Protein AF-A0A962XGE5-F1 (afdb_monomer_lite)

Foldseek 3Di:
DLVQLVVCVVVPHWQAEEEEDEPVQPVLDADDDPSYDYDYDNALLVDALLVLLLCVLSFHLAYEYEDEPPHDPVSVVVRVLRLQQSLLLQVQLVQDSRNYYYHYTNDHDDDSGRRDTDPDDRQDDDPPDDSVVSSVSSSVSSQVSGPHNDPDTDGDPPPPDDDDDDDPVPDPLPCPCCVPPPVNPDDSD

pLDDT: mean 92.85, std 5.33, range [64.25, 98.62]

Sequence (189 aa):
MRTLLHTYIKEGGSDAVVLFAAENDVADLPDLPPNVLLVVVEELASTGHDLWLAALSWGAGCVVLGAGLNVPPRSREALRHQLAIGQALLRPMGWPESSLRWLDLPTSTFDFTASRQWDGKHAGFAANAPKRQFVSLALDHLWQEASARPDIIDLPAGAPYGQVTVNGERCTLCLGCTSVCPAGALNAG

Secondary structure (DSSP, 8-state):
-HHHHHHHHHTT--S-EEEEEEGGGGGGPPPPPTTEEEEEES-GGG--HHHHHHHHHTT-SEEEEEE-TTS-HHHHHHHHHHHHHHHHHHGGGT--GGGEEEEESS-S------S----SPPP---TTS-HHHHHHHHHHHHHHT-S---S-----TT-S---PPP-TTT-----HHHHT-TT------

Structure (mmCIF, N/CA/C/O backbone):
data_AF-A0A962XGE5-F1
#
_entry.id   AF-A0A962XGE5-F1
#
loop_
_atom_site.group_PDB
_atom_site.id
_atom_site.type_symbol
_atom_site.label_atom_id
_atom_site.label_alt_id
_atom_site.label_comp_id
_atom_site.label_asym_id
_atom_site.label_entity_id
_atom_site.label_seq_id
_atom_site.pdbx_PDB_ins_code
_atom_site.Cartn_x
_atom_site.Cartn_y
_atom_site.Cartn_z
_atom_site.occupancy
_atom_site.B_iso_or_equiv
_atom_site.auth_seq_id
_atom_site.auth_comp_id
_ato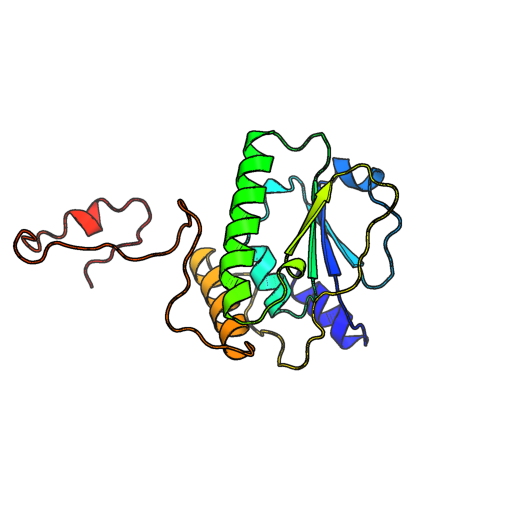m_site.auth_asym_id
_atom_site.auth_atom_id
_atom_site.pdbx_PDB_model_num
ATOM 1 N N . MET A 1 1 ? 2.263 -3.759 11.652 1.00 90.25 1 MET A N 1
ATOM 2 C CA . MET A 1 1 ? 1.132 -3.890 10.706 1.00 90.25 1 MET A CA 1
ATOM 3 C C . MET A 1 1 ? 0.453 -5.254 10.776 1.00 90.25 1 MET A C 1
ATOM 5 O O . MET A 1 1 ? -0.652 -5.307 11.284 1.00 90.25 1 MET A O 1
ATOM 9 N N . ARG A 1 2 ? 1.088 -6.360 10.354 1.00 93.25 2 ARG A N 1
ATOM 10 C CA . ARG A 1 2 ? 0.461 -7.697 10.398 1.00 93.25 2 ARG A CA 1
ATOM 11 C C . ARG A 1 2 ? -0.165 -8.039 11.752 1.00 93.25 2 ARG A C 1
ATOM 13 O O . ARG A 1 2 ? -1.340 -8.363 11.809 1.00 93.25 2 ARG A O 1
ATOM 20 N N . THR A 1 3 ? 0.610 -7.925 12.832 1.00 93.88 3 THR A N 1
ATOM 21 C CA . THR A 1 3 ? 0.117 -8.192 14.192 1.00 93.88 3 THR A CA 1
ATOM 22 C C . THR A 1 3 ? -1.066 -7.300 14.556 1.00 93.88 3 THR A C 1
ATOM 24 O O . THR A 1 3 ? -2.011 -7.782 15.155 1.00 93.88 3 THR A O 1
ATOM 27 N N . LEU A 1 4 ? -1.045 -6.025 14.154 1.00 94.75 4 LEU A N 1
ATOM 28 C CA . LEU A 1 4 ? -2.131 -5.077 14.412 1.00 94.75 4 LEU A CA 1
ATOM 29 C C . LEU A 1 4 ? -3.441 -5.543 13.755 1.00 94.75 4 LEU A C 1
ATOM 31 O O . LEU A 1 4 ? -4.447 -5.671 14.443 1.00 94.75 4 LEU A O 1
ATOM 35 N N . LEU A 1 5 ? -3.405 -5.862 12.457 1.00 95.19 5 LEU A N 1
ATOM 36 C CA . LEU A 1 5 ? -4.574 -6.345 11.713 1.00 95.19 5 LEU A CA 1
ATOM 37 C C . LEU A 1 5 ? -5.058 -7.708 12.217 1.00 95.19 5 LEU A C 1
ATOM 39 O O . LEU A 1 5 ? -6.244 -7.887 12.472 1.00 95.19 5 LEU A O 1
ATOM 43 N N . HIS A 1 6 ? -4.143 -8.661 12.417 1.00 93.31 6 HIS A N 1
ATOM 44 C CA . HIS A 1 6 ? -4.494 -9.993 12.918 1.00 93.31 6 HIS A CA 1
ATOM 45 C C . HIS A 1 6 ? -5.118 -9.929 14.313 1.00 93.31 6 HIS A C 1
ATOM 47 O O . HIS A 1 6 ? -6.097 -10.627 14.556 1.00 93.31 6 HIS A O 1
ATOM 53 N N . THR A 1 7 ? -4.598 -9.087 15.210 1.00 95.06 7 THR A N 1
ATOM 54 C CA . THR A 1 7 ? -5.202 -8.874 16.530 1.00 95.06 7 THR A CA 1
ATOM 55 C C . THR A 1 7 ? -6.572 -8.216 16.407 1.00 95.06 7 THR A C 1
ATOM 57 O O . THR A 1 7 ? -7.516 -8.728 16.990 1.00 95.06 7 THR A O 1
ATOM 60 N N . TYR A 1 8 ? -6.715 -7.149 15.613 1.00 95.50 8 TYR A N 1
ATOM 61 C CA . TYR A 1 8 ? -8.003 -6.472 15.412 1.00 95.50 8 TYR A CA 1
ATOM 62 C C . TYR A 1 8 ? -9.104 -7.442 14.957 1.00 95.50 8 TYR A C 1
ATOM 64 O O . TYR A 1 8 ? -10.176 -7.500 15.552 1.00 95.50 8 TYR A O 1
ATOM 72 N N . ILE A 1 9 ? -8.798 -8.266 13.954 1.00 92.81 9 ILE A N 1
ATOM 73 C CA . ILE A 1 9 ? -9.723 -9.268 13.413 1.00 92.81 9 ILE A CA 1
ATOM 74 C C . ILE A 1 9 ? -10.005 -10.368 14.443 1.00 92.81 9 ILE A C 1
ATOM 76 O O . ILE A 1 9 ? -11.147 -10.795 14.603 1.00 92.81 9 ILE A O 1
ATOM 80 N N . LYS A 1 10 ? -8.981 -10.835 15.170 1.00 93.25 10 LYS A N 1
ATOM 81 C CA . LYS A 1 10 ? -9.133 -11.869 16.206 1.00 93.25 10 LYS A CA 1
ATOM 82 C C . LYS A 1 10 ? -10.051 -11.417 17.345 1.00 93.25 10 LYS A C 1
ATOM 84 O O . LYS A 1 10 ? -10.798 -12.239 17.867 1.00 93.25 10 LYS A O 1
ATOM 89 N N . GLU A 1 11 ? -1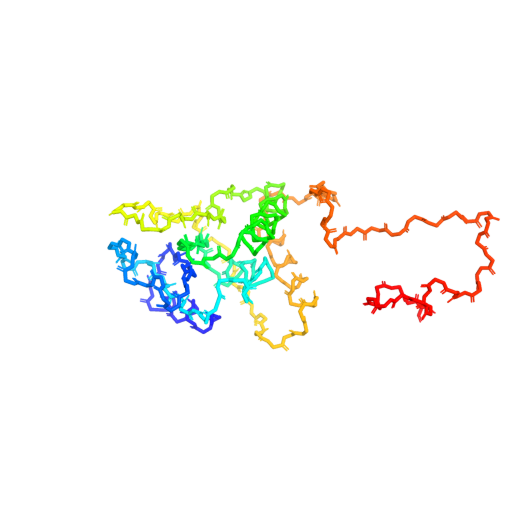0.016 -10.136 17.699 1.00 95.69 11 GLU A N 1
ATOM 90 C CA . GLU A 1 11 ? -10.901 -9.527 18.700 1.00 95.69 11 GLU A CA 1
ATOM 91 C C . GLU A 1 11 ? -12.307 -9.203 18.144 1.00 95.69 11 GLU A C 1
ATOM 93 O O . GLU A 1 11 ? -13.113 -8.567 18.818 1.00 95.69 11 GLU A O 1
ATOM 98 N N . GLY A 1 12 ? -12.631 -9.658 16.926 1.00 92.69 12 GLY A N 1
ATOM 99 C CA . GLY A 1 12 ? -13.955 -9.523 16.310 1.00 92.69 12 GLY A CA 1
ATOM 100 C C . GLY A 1 12 ? -14.151 -8.258 15.475 1.00 92.69 12 GLY A C 1
ATOM 101 O O . GLY A 1 12 ? -15.272 -7.988 15.047 1.00 92.69 12 GLY A O 1
ATOM 102 N N . GLY A 1 13 ? -13.092 -7.485 15.232 1.00 92.62 13 GLY A N 1
ATOM 103 C CA . GLY A 1 13 ? -13.138 -6.333 14.340 1.00 92.62 13 GLY A CA 1
ATOM 104 C C . GLY A 1 13 ? -13.401 -6.735 12.885 1.00 92.62 13 GLY A C 1
ATOM 105 O O . GLY A 1 13 ? -12.839 -7.710 12.382 1.00 92.62 13 GLY A O 1
ATOM 106 N N . SER A 1 14 ? -14.227 -5.953 12.194 1.00 90.88 14 SER A N 1
ATOM 107 C CA . SER A 1 14 ? -14.495 -6.060 10.755 1.00 90.88 14 SER A CA 1
ATOM 108 C C . SER A 1 14 ? -14.191 -4.733 10.063 1.00 90.88 14 SER A C 1
ATOM 110 O O . SER A 1 14 ? -14.022 -3.709 10.719 1.00 90.88 14 SER A O 1
ATOM 112 N N . ASP A 1 15 ? -14.105 -4.740 8.730 1.00 92.75 15 ASP A N 1
ATOM 113 C CA . ASP A 1 15 ? -14.036 -3.503 7.934 1.00 92.75 15 ASP A CA 1
ATOM 114 C C . ASP A 1 15 ? -12.849 -2.592 8.306 1.00 92.75 15 ASP A C 1
ATOM 116 O O . ASP A 1 15 ? -12.951 -1.362 8.312 1.00 92.75 15 ASP A O 1
ATOM 120 N N . ALA A 1 16 ? -11.705 -3.209 8.624 1.00 96.62 16 ALA A N 1
ATOM 121 C CA . ALA A 1 16 ? -10.504 -2.503 9.053 1.00 96.62 16 ALA A CA 1
ATOM 122 C C . ALA A 1 16 ? -10.009 -1.535 7.969 1.00 96.62 16 ALA A C 1
ATOM 124 O O . ALA A 1 16 ? -9.748 -1.938 6.830 1.00 96.62 16 ALA A O 1
ATOM 125 N N . VAL A 1 17 ? -9.804 -0.274 8.341 1.00 98.06 17 VAL A N 1
ATOM 126 C CA . VAL A 1 17 ? -9.169 0.736 7.492 1.00 98.06 17 VAL A CA 1
ATOM 127 C C . VAL A 1 17 ? -7.818 1.102 8.076 1.00 98.06 17 VAL A C 1
ATOM 129 O O . VAL A 1 17 ? -7.728 1.604 9.189 1.00 98.06 17 VAL A O 1
ATOM 132 N N . VAL A 1 18 ? -6.747 0.865 7.326 1.00 98.44 18 VAL A N 1
ATOM 133 C CA . VAL A 1 18 ? -5.398 1.263 7.745 1.00 98.44 18 VAL A CA 1
ATOM 134 C C . VAL A 1 18 ? -5.134 2.676 7.250 1.00 98.44 18 VAL A C 1
ATOM 136 O O . VAL A 1 18 ? -5.106 2.909 6.044 1.00 98.44 18 VAL A O 1
ATOM 139 N N . LEU A 1 19 ? -4.919 3.611 8.170 1.00 98.56 19 LEU A N 1
ATOM 140 C CA . LEU A 1 19 ? -4.578 4.995 7.854 1.00 98.56 19 LEU A CA 1
ATOM 141 C C . LEU A 1 19 ? -3.098 5.230 8.148 1.00 98.56 19 LEU A C 1
ATOM 143 O O . LEU A 1 19 ? -2.674 5.086 9.289 1.00 98.56 19 LEU A O 1
ATOM 147 N N . PHE A 1 20 ? -2.324 5.616 7.139 1.00 98.44 20 PHE A N 1
ATOM 148 C CA . PHE A 1 20 ? -0.960 6.105 7.328 1.00 98.44 20 PHE A CA 1
ATOM 149 C C . PHE A 1 20 ? -0.961 7.628 7.410 1.00 98.44 20 PHE A C 1
ATOM 151 O O . PHE A 1 20 ? -1.529 8.277 6.534 1.00 98.44 20 PHE A O 1
ATOM 158 N N . ALA A 1 21 ? -0.296 8.188 8.418 1.00 97.88 21 ALA A N 1
ATOM 159 C CA . ALA A 1 21 ? -0.071 9.627 8.549 1.00 97.88 21 ALA A CA 1
ATOM 160 C C . ALA A 1 21 ? 1.326 9.890 9.126 1.00 97.88 21 ALA A C 1
ATOM 162 O O . ALA A 1 21 ? 1.832 9.083 9.912 1.00 97.88 21 ALA A O 1
ATOM 163 N N . ALA A 1 22 ? 1.950 11.001 8.733 1.00 97.19 22 ALA A N 1
ATOM 164 C CA . ALA A 1 22 ? 3.206 11.424 9.343 1.00 97.19 22 ALA A CA 1
ATOM 165 C C . ALA A 1 22 ? 2.960 11.962 10.763 1.00 97.19 22 ALA A C 1
ATOM 167 O O . ALA A 1 22 ? 1.900 12.532 11.013 1.00 97.19 22 ALA A O 1
ATOM 168 N N . GLU A 1 23 ? 3.929 11.831 11.675 1.00 95.44 23 GLU A N 1
ATOM 169 C CA . GLU A 1 23 ? 3.825 12.326 13.065 1.00 95.44 23 GLU A CA 1
ATOM 170 C C . GLU A 1 23 ? 3.328 13.778 13.146 1.00 95.44 23 GLU A C 1
ATOM 172 O O . GLU A 1 23 ? 2.430 14.091 13.927 1.00 95.44 23 GLU A O 1
ATOM 177 N N . ASN A 1 24 ? 3.856 14.642 12.277 1.00 94.50 24 ASN A N 1
ATOM 178 C CA . ASN A 1 24 ? 3.517 16.065 12.237 1.00 94.50 24 ASN A CA 1
ATOM 179 C C . ASN A 1 24 ? 2.116 16.362 11.677 1.00 94.50 24 ASN A C 1
ATOM 181 O O . ASN A 1 24 ? 1.625 17.468 11.872 1.00 94.50 24 ASN A O 1
ATOM 185 N N . ASP A 1 25 ? 1.481 15.398 11.007 1.00 96.00 25 ASP A N 1
ATOM 186 C CA . ASP A 1 25 ? 0.168 15.559 10.373 1.00 96.00 25 ASP A CA 1
ATOM 187 C C . ASP A 1 25 ? -0.966 14.945 11.223 1.00 96.00 25 ASP A C 1
ATOM 189 O O . ASP A 1 25 ? -2.141 15.093 10.894 1.00 96.00 25 ASP A O 1
ATOM 193 N N . VAL A 1 26 ? -0.649 14.252 12.328 1.00 96.00 26 VAL A N 1
ATOM 194 C CA . VAL A 1 26 ? -1.650 13.570 13.175 1.00 96.00 26 VAL A CA 1
ATOM 195 C C . VAL A 1 26 ? -2.662 14.552 13.772 1.00 96.00 26 VAL A C 1
ATOM 197 O O . VAL A 1 26 ? -3.838 14.218 13.888 1.00 96.00 26 VAL A O 1
ATOM 200 N N . ALA A 1 27 ? -2.226 15.762 14.132 1.00 95.31 27 ALA A N 1
ATOM 201 C CA . ALA A 1 27 ? -3.099 16.793 14.698 1.00 95.31 27 ALA A CA 1
ATOM 202 C C . ALA A 1 27 ? -4.128 17.345 13.692 1.00 95.31 27 ALA A C 1
ATOM 204 O O . ALA A 1 27 ? -5.131 17.921 14.105 1.00 95.31 27 ALA A O 1
ATOM 205 N N . ASP A 1 28 ? -3.883 17.145 12.397 1.00 96.69 28 ASP A N 1
ATOM 206 C CA . ASP A 1 28 ? -4.719 17.621 11.293 1.00 96.69 28 ASP A CA 1
ATOM 207 C C . ASP A 1 28 ? -5.709 16.550 10.793 1.00 96.69 28 ASP A C 1
ATOM 209 O O . ASP A 1 28 ? -6.453 16.780 9.831 1.00 96.69 28 ASP A O 1
ATOM 213 N N . LEU A 1 29 ? -5.707 15.368 11.423 1.00 96.88 29 LEU A N 1
ATOM 214 C CA . LEU A 1 29 ? -6.620 14.274 11.112 1.00 96.88 29 LEU A CA 1
ATOM 215 C C . LEU A 1 29 ? -8.057 14.593 11.556 1.00 96.88 29 LEU A C 1
ATOM 217 O O . LEU A 1 29 ? -8.261 15.201 12.608 1.00 96.88 29 LEU A O 1
ATOM 221 N N . PRO A 1 30 ? -9.067 14.130 10.796 1.00 96.44 30 PRO A N 1
ATOM 222 C CA . PRO A 1 30 ? -10.452 14.177 11.244 1.00 96.44 30 PRO A CA 1
ATOM 223 C C . PRO A 1 30 ? -10.677 13.172 12.384 1.00 96.44 30 PRO A C 1
ATOM 225 O O . PRO A 1 30 ? -9.834 12.310 12.650 1.00 96.44 30 PRO A O 1
ATOM 228 N N . ASP A 1 31 ? -11.857 13.220 13.002 1.00 96.38 31 ASP A N 1
ATOM 229 C CA . ASP A 1 31 ? -12.266 12.200 13.968 1.00 96.38 31 ASP A CA 1
ATOM 230 C C . ASP A 1 31 ? -12.201 10.799 13.340 1.00 96.38 31 ASP A C 1
ATOM 232 O O . ASP A 1 31 ? -12.763 10.539 12.270 1.00 96.38 31 ASP A O 1
ATOM 236 N N . LEU A 1 32 ? -11.496 9.888 14.014 1.00 97.38 32 LEU A N 1
ATOM 237 C CA . LEU A 1 32 ? -11.256 8.537 13.517 1.00 97.38 32 LEU A CA 1
ATOM 238 C C . LEU A 1 32 ? -12.284 7.557 14.104 1.00 97.38 32 LEU A C 1
ATOM 240 O O . LEU A 1 32 ? -12.352 7.407 15.328 1.00 97.38 32 LEU A O 1
ATOM 244 N N . PRO A 1 33 ? -13.073 6.856 13.271 1.00 96.38 33 PRO A N 1
ATOM 245 C CA . PRO A 1 33 ? -13.986 5.833 13.759 1.00 96.38 33 PRO A CA 1
ATOM 246 C C . PRO A 1 33 ? -13.238 4.580 14.261 1.00 96.38 33 PRO A C 1
ATOM 248 O O . PRO A 1 33 ? -12.076 4.364 13.914 1.00 96.38 33 PRO A O 1
ATOM 251 N N . PRO A 1 34 ? -13.898 3.701 15.044 1.00 95.62 34 PRO A N 1
ATOM 252 C CA . PRO A 1 34 ? -13.250 2.556 15.699 1.00 95.62 34 PRO A CA 1
ATOM 253 C C . PRO A 1 34 ? -12.624 1.511 14.764 1.00 95.62 34 PRO A C 1
ATOM 255 O O . PRO A 1 34 ? -11.816 0.696 15.206 1.00 95.62 34 PRO A O 1
ATOM 258 N N . ASN A 1 35 ? -13.013 1.490 13.487 1.00 96.06 35 ASN A N 1
ATOM 259 C CA . ASN A 1 35 ? -12.447 0.595 12.478 1.00 96.06 35 ASN A CA 1
ATOM 260 C C . ASN A 1 35 ? -11.176 1.154 11.816 1.00 96.06 35 ASN A C 1
ATOM 262 O O . ASN A 1 35 ? -10.560 0.459 11.006 1.00 96.06 35 ASN A O 1
ATOM 266 N N . VAL A 1 36 ? -10.766 2.384 12.150 1.00 98.00 36 VAL A N 1
ATOM 267 C CA . VAL A 1 36 ? -9.528 2.981 11.645 1.00 98.00 36 VAL A CA 1
ATOM 268 C C . VAL A 1 36 ? -8.351 2.614 12.537 1.00 98.00 36 VAL A C 1
ATOM 270 O O . VAL A 1 36 ? -8.271 2.970 13.710 1.00 98.00 36 VAL A O 1
ATOM 273 N N . LEU A 1 37 ? -7.386 1.935 11.932 1.00 98.25 37 LEU A N 1
ATOM 274 C CA . LEU A 1 37 ? -6.113 1.570 12.522 1.00 98.25 37 LEU A CA 1
ATOM 275 C C . LEU A 1 37 ? -5.063 2.588 12.065 1.00 98.25 37 LEU A C 1
ATOM 277 O O . LEU A 1 37 ? -4.479 2.450 10.986 1.00 98.25 37 LEU A O 1
ATOM 281 N N . LEU A 1 38 ? -4.853 3.630 12.873 1.00 98.12 38 LEU A N 1
ATOM 282 C CA . LEU A 1 38 ? -3.851 4.661 12.605 1.00 98.12 38 LEU A CA 1
ATOM 283 C C . LEU A 1 38 ? -2.436 4.092 12.765 1.00 98.12 38 LEU A C 1
ATOM 285 O O . LEU A 1 38 ? -2.066 3.568 13.816 1.00 98.12 38 LEU A O 1
ATOM 289 N N . VAL A 1 39 ? -1.630 4.244 11.721 1.00 98.06 39 VAL A N 1
ATOM 290 C CA . VAL A 1 39 ? -0.207 3.929 11.709 1.00 98.06 39 VAL A CA 1
ATOM 291 C C . VAL A 1 39 ? 0.569 5.204 11.456 1.00 98.06 39 VAL A C 1
ATOM 293 O O . VAL A 1 39 ? 0.631 5.717 10.338 1.00 98.06 39 VAL A O 1
ATOM 296 N N . VAL A 1 40 ? 1.161 5.701 12.534 1.00 97.75 40 VAL A N 1
ATOM 297 C CA . VAL A 1 40 ? 2.005 6.887 12.511 1.00 97.75 40 VAL A CA 1
ATOM 298 C C . VAL A 1 40 ? 3.392 6.504 12.002 1.00 97.75 40 VAL A C 1
ATOM 300 O O . VAL A 1 40 ? 3.963 5.498 12.430 1.00 97.75 40 VAL A O 1
ATOM 303 N N . VAL A 1 41 ? 3.907 7.285 11.059 1.00 96.88 41 VAL A N 1
ATOM 304 C CA . VAL A 1 41 ? 5.240 7.122 10.472 1.00 96.88 41 VAL A CA 1
ATOM 305 C C . VAL A 1 41 ? 6.017 8.430 10.573 1.00 96.88 41 VAL A C 1
ATOM 307 O O . VAL A 1 41 ? 5.423 9.498 10.667 1.00 96.88 41 VAL A O 1
ATOM 310 N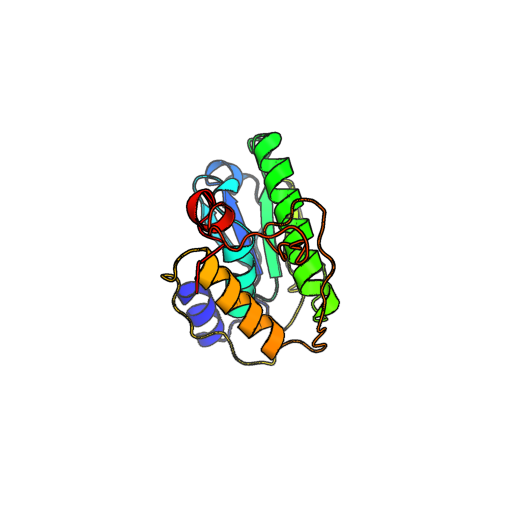 N . GLU A 1 42 ? 7.343 8.362 10.514 1.00 95.69 42 GLU A N 1
ATOM 311 C CA . GLU A 1 42 ? 8.186 9.565 10.501 1.00 95.69 42 GLU A CA 1
ATOM 312 C C . GLU A 1 42 ? 7.899 10.419 9.253 1.00 95.69 42 GLU A C 1
ATOM 314 O O . GLU A 1 42 ? 7.621 11.612 9.340 1.00 95.69 42 GLU A O 1
ATOM 319 N N . GLU A 1 43 ? 7.850 9.771 8.086 1.00 95.00 43 GLU A N 1
ATOM 320 C CA . GLU A 1 43 ? 7.482 10.396 6.818 1.00 95.00 43 GLU A CA 1
ATOM 321 C C . GLU A 1 43 ? 6.523 9.502 6.038 1.00 95.00 43 GLU A C 1
ATOM 323 O O . GLU A 1 43 ? 6.755 8.298 5.897 1.00 95.00 43 GLU A O 1
ATOM 328 N N . LEU A 1 44 ? 5.483 10.078 5.430 1.00 96.94 44 LEU A N 1
ATOM 329 C CA . LEU A 1 44 ? 4.526 9.310 4.624 1.00 96.94 44 LEU A CA 1
ATOM 330 C C . LEU A 1 44 ? 5.206 8.570 3.452 1.00 96.94 44 LEU A C 1
ATOM 332 O O . LEU A 1 44 ? 4.832 7.443 3.116 1.00 96.94 44 LEU A O 1
ATOM 336 N N . ALA A 1 45 ? 6.255 9.177 2.882 1.00 95.50 45 ALA A N 1
ATOM 337 C CA . ALA A 1 45 ? 7.068 8.633 1.791 1.00 95.50 45 ALA A CA 1
ATOM 338 C C . ALA A 1 45 ? 7.962 7.443 2.190 1.00 95.50 45 ALA A C 1
ATOM 340 O O . ALA A 1 45 ? 8.539 6.797 1.317 1.00 95.50 45 ALA A O 1
ATOM 341 N N . SER A 1 46 ? 8.054 7.120 3.485 1.00 94.50 46 SER A N 1
ATOM 342 C CA . SER A 1 46 ? 8.687 5.880 3.959 1.00 94.50 46 SER A CA 1
ATOM 343 C C . SER A 1 46 ? 7.854 4.634 3.634 1.00 94.50 46 SER A C 1
ATOM 345 O O . SER A 1 46 ? 8.367 3.513 3.635 1.00 94.50 46 SER A O 1
ATOM 347 N N . THR A 1 47 ? 6.567 4.823 3.330 1.00 94.50 47 THR A N 1
ATOM 348 C CA . THR A 1 47 ? 5.653 3.761 2.916 1.00 94.50 47 THR A CA 1
ATOM 349 C C . THR A 1 47 ? 5.558 3.690 1.395 1.00 94.50 47 THR A C 1
ATOM 351 O O . THR A 1 47 ? 5.823 4.660 0.688 1.00 94.50 47 THR A O 1
ATOM 354 N N . GLY A 1 48 ? 5.167 2.531 0.876 1.00 93.81 48 GLY A N 1
ATOM 355 C CA . GLY A 1 48 ? 4.917 2.350 -0.545 1.00 93.81 48 GLY A CA 1
ATOM 356 C C . GLY A 1 48 ? 3.884 1.266 -0.791 1.00 93.81 48 GLY A C 1
ATOM 357 O O . GLY A 1 48 ? 3.407 0.602 0.135 1.00 93.81 48 GLY A O 1
ATOM 358 N N . HIS A 1 49 ? 3.557 1.064 -2.066 1.00 94.88 49 HIS A N 1
ATOM 359 C CA . HIS A 1 49 ? 2.564 0.069 -2.473 1.00 94.88 49 HIS A CA 1
ATOM 360 C C . HIS A 1 49 ? 2.916 -1.356 -2.018 1.00 94.88 49 HIS A C 1
ATOM 362 O O . HIS A 1 49 ? 2.016 -2.164 -1.845 1.00 94.88 49 HIS A O 1
ATOM 368 N N . ASP A 1 50 ? 4.186 -1.656 -1.739 1.00 93.56 50 ASP A N 1
ATOM 369 C CA . ASP A 1 50 ? 4.602 -2.897 -1.087 1.00 93.56 50 ASP A CA 1
ATOM 370 C C . ASP A 1 50 ? 3.920 -3.105 0.267 1.00 93.56 50 ASP A C 1
ATOM 372 O O . ASP A 1 50 ? 3.324 -4.152 0.519 1.00 93.56 50 ASP A O 1
ATOM 376 N N . LEU A 1 51 ? 3.947 -2.084 1.121 1.00 95.44 51 LEU A N 1
ATOM 377 C CA . LEU A 1 51 ? 3.309 -2.135 2.428 1.00 95.44 51 LEU A CA 1
ATOM 378 C C . LEU A 1 51 ? 1.786 -2.022 2.334 1.00 95.44 51 LEU A C 1
ATOM 380 O O . LEU A 1 51 ? 1.085 -2.670 3.109 1.00 95.44 51 LEU A O 1
ATOM 384 N N . TRP A 1 52 ? 1.262 -1.230 1.397 1.00 97.31 52 TRP A N 1
ATOM 385 C CA . TRP A 1 52 ? -0.184 -1.045 1.247 1.00 97.31 52 TRP A CA 1
ATOM 386 C C . TRP A 1 52 ? -0.868 -2.319 0.735 1.00 97.31 52 TRP A C 1
ATOM 388 O O . TRP A 1 52 ? -1.870 -2.747 1.302 1.00 97.31 52 TRP A O 1
ATOM 398 N N . LEU A 1 53 ? -0.289 -2.986 -0.270 1.00 96.62 53 LEU A N 1
ATOM 399 C CA . LEU A 1 53 ? -0.769 -4.285 -0.755 1.00 96.62 53 LEU A CA 1
ATOM 400 C C . LEU A 1 53 ? -0.626 -5.368 0.325 1.00 96.62 53 LEU A C 1
ATOM 402 O O . LEU A 1 53 ? -1.507 -6.215 0.484 1.00 96.62 53 LEU A O 1
ATOM 406 N N . ALA A 1 54 ? 0.444 -5.321 1.126 1.00 96.25 54 ALA A N 1
ATOM 407 C CA . ALA A 1 54 ? 0.588 -6.220 2.266 1.00 96.25 54 ALA A CA 1
ATOM 408 C C . ALA A 1 54 ? -0.492 -5.980 3.337 1.00 96.25 54 ALA A C 1
ATOM 410 O O . ALA A 1 54 ? -1.059 -6.933 3.860 1.00 96.25 54 ALA A O 1
ATOM 411 N N . ALA A 1 55 ? -0.831 -4.723 3.635 1.00 96.75 55 ALA A N 1
ATOM 412 C CA . ALA A 1 55 ? -1.912 -4.398 4.564 1.00 96.75 55 ALA A CA 1
ATOM 413 C C . ALA A 1 55 ? -3.260 -4.945 4.074 1.00 96.75 55 ALA A C 1
ATOM 415 O O . ALA A 1 55 ? -3.967 -5.576 4.860 1.00 96.75 55 ALA A O 1
ATOM 416 N N . LEU A 1 56 ? -3.570 -4.782 2.781 1.00 96.25 56 LEU A N 1
ATOM 417 C CA . LEU A 1 56 ? -4.749 -5.403 2.172 1.00 96.25 56 LEU A CA 1
ATOM 418 C C . LEU A 1 56 ? -4.709 -6.921 2.364 1.00 96.25 56 LEU A C 1
ATOM 420 O O . LEU A 1 56 ? -5.601 -7.456 3.000 1.00 96.25 56 LEU A O 1
ATOM 424 N N . SER A 1 57 ? -3.643 -7.610 1.942 1.00 95.69 57 SER A N 1
ATOM 425 C CA . SER A 1 57 ? -3.542 -9.079 2.076 1.00 95.69 57 SER A CA 1
ATOM 426 C C . SER A 1 57 ? -3.615 -9.601 3.520 1.00 95.69 57 SER A C 1
ATOM 428 O O . SER A 1 57 ? -4.011 -10.742 3.744 1.00 95.69 57 SER A O 1
ATOM 430 N N . TRP A 1 58 ? -3.284 -8.785 4.524 1.00 95.38 58 TRP A N 1
ATOM 431 C CA . TRP A 1 58 ? -3.471 -9.126 5.939 1.00 95.38 58 TRP A CA 1
ATOM 432 C C . TRP A 1 58 ? -4.876 -8.846 6.494 1.00 95.38 58 TRP A C 1
ATOM 434 O O . TRP A 1 58 ? -5.100 -9.114 7.674 1.00 95.38 58 TRP A O 1
ATOM 444 N N . GLY A 1 59 ? -5.808 -8.364 5.672 1.00 94.31 59 GLY A N 1
ATOM 445 C CA . GLY A 1 59 ? -7.218 -8.179 6.023 1.00 94.31 59 GLY A CA 1
ATOM 446 C C . GLY A 1 59 ? -7.677 -6.728 6.152 1.00 94.31 59 GLY A C 1
ATOM 447 O O . GLY A 1 59 ? -8.772 -6.490 6.654 1.00 94.31 59 GLY A O 1
ATOM 448 N N . ALA A 1 60 ? -6.880 -5.742 5.724 1.00 96.56 60 ALA A N 1
ATOM 449 C CA . ALA A 1 60 ? -7.394 -4.380 5.601 1.00 96.56 60 ALA A CA 1
ATOM 450 C C . ALA A 1 60 ? -8.419 -4.311 4.456 1.00 96.56 60 ALA A C 1
ATOM 452 O O . ALA A 1 60 ? -8.125 -4.692 3.323 1.00 96.56 60 ALA A O 1
ATOM 453 N N . GLY A 1 61 ? -9.608 -3.778 4.731 1.00 95.19 61 GLY A N 1
ATOM 454 C CA . GLY A 1 61 ? -10.630 -3.515 3.715 1.00 95.19 61 GLY A CA 1
ATOM 455 C C . GLY A 1 61 ? -10.378 -2.227 2.9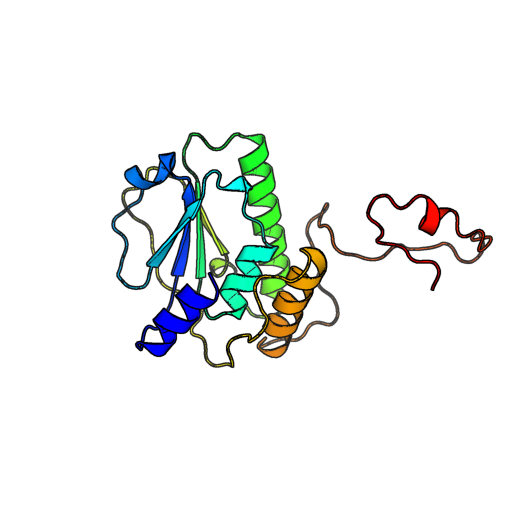23 1.00 95.19 61 GLY A C 1
ATOM 456 O O . GLY A 1 61 ? -10.945 -2.022 1.847 1.00 95.19 61 GLY A O 1
ATOM 457 N N . CYS A 1 62 ? -9.522 -1.344 3.443 1.00 96.44 62 CYS A N 1
ATOM 458 C CA . CYS A 1 62 ? -9.036 -0.144 2.769 1.00 96.44 62 CYS A CA 1
ATOM 459 C C . CYS A 1 62 ? -7.705 0.319 3.383 1.00 96.44 62 CYS A C 1
ATOM 461 O O . CYS A 1 62 ? -7.480 0.168 4.585 1.00 96.44 62 CYS A O 1
ATOM 463 N N . VAL A 1 63 ? -6.848 0.930 2.566 1.00 98.44 63 VAL A N 1
ATOM 464 C CA . VAL A 1 63 ? -5.680 1.696 3.005 1.00 98.44 63 VAL A CA 1
ATOM 465 C C . VAL A 1 63 ? -5.855 3.157 2.599 1.00 98.44 63 VAL A C 1
ATOM 467 O O . VAL A 1 63 ? -6.177 3.454 1.448 1.00 98.44 63 VAL A O 1
ATOM 470 N N . VAL A 1 64 ? -5.618 4.073 3.533 1.00 98.62 64 VAL A N 1
ATOM 471 C CA . VAL A 1 64 ? -5.712 5.522 3.336 1.00 98.62 64 VAL A CA 1
ATOM 472 C C . VAL A 1 64 ? -4.355 6.157 3.623 1.00 98.62 64 VAL A C 1
ATOM 474 O O . VAL A 1 64 ? -3.715 5.846 4.626 1.00 98.62 64 VAL A O 1
ATOM 477 N N . LEU A 1 65 ? -3.919 7.055 2.743 1.00 98.50 65 LEU A N 1
ATOM 478 C CA . LEU A 1 65 ? -2.720 7.872 2.918 1.00 98.50 65 LEU A CA 1
ATOM 479 C C . LEU A 1 65 ? -3.142 9.293 3.294 1.00 98.50 65 LEU A C 1
ATOM 481 O O . LEU A 1 65 ? -3.609 10.036 2.432 1.00 98.50 65 LEU A O 1
ATOM 485 N N . GLY A 1 66 ? -2.999 9.648 4.570 1.00 98.00 66 GLY A N 1
ATOM 486 C CA . GLY A 1 66 ? -3.198 10.999 5.087 1.00 98.00 66 GLY A CA 1
ATOM 487 C C . GLY A 1 66 ? -1.964 11.849 4.820 1.00 98.00 66 GLY A C 1
ATOM 488 O O . GLY A 1 66 ? -0.943 11.689 5.484 1.00 98.00 66 GLY A O 1
ATOM 489 N N . ALA A 1 67 ? -2.048 12.723 3.824 1.00 97.44 67 ALA A N 1
ATOM 490 C CA . ALA A 1 67 ? -0.956 13.569 3.377 1.00 97.44 67 ALA A CA 1
ATOM 491 C C . ALA A 1 67 ? -1.187 15.022 3.792 1.00 97.44 67 ALA A C 1
ATOM 493 O O . ALA A 1 67 ? -2.030 15.710 3.207 1.00 97.44 67 ALA A O 1
ATOM 494 N N . GLY A 1 68 ? -0.410 15.494 4.766 1.00 94.94 68 GLY A N 1
ATOM 495 C CA . GLY A 1 68 ? -0.408 16.896 5.160 1.00 94.94 68 GLY A CA 1
ATOM 496 C C . GLY A 1 68 ? 0.309 17.817 4.185 1.00 94.94 68 GLY A C 1
ATOM 497 O O . GLY A 1 68 ? 0.917 17.410 3.186 1.00 94.94 68 GLY A O 1
ATOM 498 N N . LEU A 1 69 ? 0.237 19.106 4.507 1.00 90.25 69 LEU A N 1
ATOM 499 C CA . LEU A 1 69 ? 0.812 20.190 3.710 1.00 90.25 69 LEU A CA 1
ATOM 500 C C . LEU A 1 69 ? 2.346 20.137 3.649 1.00 90.25 69 LEU A C 1
ATOM 502 O O . LEU A 1 69 ? 2.940 20.665 2.711 1.00 90.25 69 LEU A O 1
ATOM 506 N N . ASN A 1 70 ? 2.980 19.483 4.626 1.00 88.69 70 ASN A N 1
ATOM 507 C CA . ASN A 1 70 ? 4.434 19.399 4.742 1.00 88.69 70 ASN A CA 1
ATOM 508 C C . ASN A 1 70 ? 5.057 18.287 3.888 1.00 88.69 70 ASN A C 1
ATOM 510 O O . ASN A 1 70 ? 6.281 18.233 3.768 1.00 88.69 70 ASN A O 1
ATOM 514 N N . VAL A 1 71 ? 4.253 17.414 3.266 1.00 93.19 71 VAL A N 1
ATOM 515 C CA . VAL A 1 71 ? 4.779 16.394 2.351 1.00 93.19 71 VAL A CA 1
ATOM 516 C C . VAL A 1 71 ? 5.415 17.093 1.139 1.00 93.19 71 VAL A C 1
ATOM 518 O O . VAL A 1 71 ? 4.703 17.769 0.388 1.00 93.19 71 VAL A O 1
ATOM 521 N N . PRO A 1 72 ? 6.728 16.920 0.881 1.00 95.31 72 PRO A N 1
ATOM 522 C CA . PRO A 1 72 ? 7.394 17.612 -0.217 1.00 95.31 72 PRO A CA 1
ATOM 523 C C . PRO A 1 72 ? 6.734 17.314 -1.574 1.00 95.31 72 PRO A C 1
ATOM 525 O O . PRO A 1 72 ? 6.342 16.166 -1.812 1.00 95.31 72 PRO A O 1
ATOM 528 N N . PRO A 1 73 ? 6.672 18.275 -2.520 1.00 95.81 73 PRO A N 1
ATOM 529 C CA . PRO A 1 73 ? 5.972 18.085 -3.795 1.00 95.81 73 PRO A CA 1
ATOM 530 C C . PRO A 1 73 ? 6.416 16.845 -4.581 1.00 95.81 73 PRO A C 1
ATOM 532 O O . PRO A 1 73 ? 5.576 16.105 -5.088 1.00 95.81 73 PRO A O 1
ATOM 535 N N . ARG A 1 74 ? 7.727 16.565 -4.620 1.00 95.88 74 ARG A N 1
ATOM 536 C CA . ARG A 1 74 ? 8.269 15.363 -5.280 1.00 95.88 74 ARG A CA 1
ATOM 537 C C . ARG A 1 74 ? 7.838 14.072 -4.589 1.00 95.88 74 ARG A C 1
ATOM 539 O O . ARG A 1 74 ? 7.496 13.106 -5.261 1.00 95.88 74 ARG A O 1
ATOM 546 N N . SER A 1 75 ? 7.841 14.053 -3.259 1.00 96.69 75 SER A N 1
ATOM 547 C CA . SER A 1 75 ? 7.394 12.896 -2.479 1.00 96.69 75 SER A CA 1
ATOM 548 C C . SER A 1 75 ? 5.901 12.649 -2.683 1.00 96.69 75 SER A C 1
ATOM 550 O O . SER A 1 75 ? 5.480 11.513 -2.872 1.00 96.69 75 SER A O 1
ATOM 552 N N . ARG A 1 76 ? 5.101 13.718 -2.730 1.00 97.06 76 ARG A N 1
ATOM 553 C CA . ARG A 1 76 ? 3.665 13.669 -3.017 1.00 97.06 76 ARG A CA 1
ATOM 554 C C . ARG A 1 76 ? 3.374 13.131 -4.419 1.00 97.06 76 ARG A C 1
ATOM 556 O O . ARG A 1 76 ? 2.498 12.284 -4.573 1.00 97.06 76 ARG A O 1
ATOM 563 N N . GLU A 1 77 ? 4.119 13.581 -5.426 1.00 96.81 77 GLU A N 1
ATOM 564 C CA . GLU A 1 77 ? 4.039 13.054 -6.793 1.00 96.81 77 GLU A CA 1
ATOM 565 C C . GLU A 1 77 ? 4.403 11.564 -6.844 1.00 96.81 77 GLU A C 1
ATOM 567 O O . GLU A 1 77 ? 3.638 10.761 -7.379 1.00 96.81 77 GLU A O 1
ATOM 572 N N . ALA A 1 78 ? 5.519 11.174 -6.219 1.00 96.75 78 ALA A N 1
ATOM 573 C CA . ALA A 1 78 ? 5.956 9.782 -6.160 1.00 96.75 78 ALA A CA 1
ATOM 574 C C . ALA A 1 78 ? 4.925 8.879 -5.463 1.00 96.75 78 ALA A C 1
ATOM 576 O O . ALA A 1 78 ? 4.593 7.813 -5.981 1.00 96.75 78 ALA A O 1
ATOM 577 N N . LEU A 1 79 ? 4.366 9.319 -4.332 1.00 97.69 79 LEU A N 1
ATOM 578 C CA . LEU A 1 79 ? 3.321 8.595 -3.606 1.00 97.69 79 LEU A CA 1
ATOM 579 C C . LEU A 1 79 ? 2.045 8.445 -4.438 1.00 97.69 79 LEU A C 1
ATOM 581 O O . LEU A 1 79 ? 1.489 7.352 -4.501 1.00 97.69 79 LEU A O 1
ATOM 585 N N . ARG A 1 80 ? 1.598 9.505 -5.125 1.00 97.56 80 ARG A N 1
ATOM 586 C CA . ARG A 1 80 ? 0.434 9.428 -6.023 1.00 97.56 80 ARG A CA 1
ATOM 587 C C . ARG A 1 80 ? 0.676 8.499 -7.205 1.00 97.56 80 ARG A C 1
ATOM 589 O O . ARG A 1 80 ? -0.222 7.751 -7.577 1.00 97.56 80 ARG A O 1
ATOM 596 N N . HIS A 1 81 ? 1.884 8.489 -7.759 1.00 97.81 81 HIS A N 1
ATOM 597 C CA . HIS A 1 81 ? 2.235 7.533 -8.801 1.00 97.81 81 HIS A CA 1
ATOM 598 C C . HIS A 1 81 ? 2.215 6.092 -8.262 1.00 97.81 81 HIS A C 1
ATOM 600 O O . HIS A 1 81 ? 1.621 5.209 -8.877 1.00 97.81 81 HIS A O 1
ATOM 606 N N . GLN A 1 82 ? 2.773 5.842 -7.075 1.00 97.31 82 GLN A N 1
ATOM 607 C CA . GLN A 1 82 ? 2.680 4.523 -6.446 1.00 97.31 82 GLN A CA 1
ATOM 608 C C . GLN A 1 82 ? 1.236 4.115 -6.132 1.00 97.31 82 GLN A C 1
ATOM 610 O O . GLN A 1 82 ? 0.904 2.939 -6.271 1.00 97.31 82 GLN A O 1
ATOM 615 N N . LEU A 1 83 ? 0.376 5.065 -5.754 1.00 97.88 83 LEU A N 1
ATOM 616 C CA . LEU A 1 83 ? -1.050 4.830 -5.536 1.00 97.88 83 LEU A CA 1
ATOM 617 C C . LEU A 1 83 ? -1.721 4.371 -6.836 1.00 97.88 83 LEU A C 1
ATOM 619 O O . LEU A 1 83 ? -2.394 3.344 -6.839 1.00 97.88 83 LEU A O 1
ATOM 623 N N . ALA A 1 84 ? -1.451 5.067 -7.945 1.00 97.75 84 ALA A N 1
ATOM 624 C CA . ALA A 1 84 ? -1.963 4.710 -9.265 1.00 97.75 84 ALA A CA 1
ATOM 625 C C . ALA A 1 84 ? -1.485 3.320 -9.722 1.00 97.75 84 ALA A C 1
ATOM 627 O O . ALA A 1 84 ? -2.271 2.550 -10.269 1.00 97.75 84 ALA A O 1
ATOM 628 N N . ILE A 1 85 ? -0.221 2.963 -9.458 1.00 97.38 85 ILE A N 1
ATOM 629 C CA . ILE A 1 85 ? 0.307 1.615 -9.728 1.00 97.38 85 ILE A CA 1
ATOM 630 C C . ILE A 1 85 ? -0.433 0.567 -8.888 1.00 97.38 85 ILE A C 1
ATOM 632 O O . ILE A 1 85 ? -0.873 -0.444 -9.426 1.00 97.38 85 ILE A O 1
ATOM 636 N N . GLY A 1 86 ? -0.602 0.805 -7.583 1.00 97.19 86 GLY A N 1
ATOM 637 C CA . GLY A 1 86 ? -1.327 -0.106 -6.694 1.00 97.19 86 GLY A CA 1
ATOM 638 C C . GLY A 1 86 ? -2.777 -0.321 -7.134 1.00 97.19 86 GLY A C 1
ATOM 639 O O . GLY A 1 86 ? -3.237 -1.455 -7.215 1.00 97.19 86 GLY A O 1
ATOM 640 N N . GLN A 1 87 ? -3.481 0.753 -7.494 1.00 97.44 87 GLN A N 1
ATOM 641 C CA . GLN A 1 87 ? -4.849 0.687 -8.016 1.00 97.44 87 GLN A CA 1
ATOM 642 C C . GLN A 1 87 ? -4.919 -0.043 -9.366 1.00 97.44 87 GLN A C 1
ATOM 644 O O . GLN A 1 87 ? -5.840 -0.827 -9.585 1.00 97.44 87 GLN A O 1
ATOM 649 N N . ALA A 1 88 ? -3.945 0.169 -10.257 1.00 96.88 88 ALA A N 1
ATOM 650 C CA . ALA A 1 88 ? -3.865 -0.528 -11.540 1.00 96.88 88 ALA A CA 1
ATOM 651 C C . ALA A 1 88 ? -3.594 -2.031 -11.383 1.00 96.88 88 ALA A C 1
ATOM 653 O O . ALA A 1 88 ? -4.165 -2.818 -12.130 1.00 96.88 88 ALA A O 1
ATOM 654 N N . LEU A 1 89 ? -2.793 -2.437 -10.390 1.00 96.06 89 LEU A N 1
ATOM 655 C CA . LEU A 1 89 ? -2.613 -3.848 -10.030 1.00 96.06 89 LEU A CA 1
ATOM 656 C C . LEU A 1 89 ? -3.936 -4.458 -9.546 1.00 96.06 89 LEU A C 1
ATOM 658 O O . LEU A 1 89 ? -4.343 -5.521 -9.999 1.00 96.06 89 LEU A O 1
ATOM 662 N N . LEU A 1 90 ? -4.625 -3.764 -8.644 1.00 95.75 90 LEU A N 1
ATOM 663 C CA . LEU A 1 90 ? -5.824 -4.243 -7.955 1.00 95.75 90 LEU A CA 1
ATOM 664 C C . LEU A 1 90 ? -7.070 -4.325 -8.858 1.00 95.75 90 LEU A C 1
ATOM 666 O O . LEU A 1 90 ? -7.820 -5.301 -8.792 1.00 95.75 90 LEU A O 1
ATOM 670 N N . ARG A 1 91 ? -7.297 -3.328 -9.721 1.00 95.62 91 ARG A N 1
ATOM 671 C CA . ARG A 1 91 ? -8.543 -3.190 -10.495 1.00 95.62 91 ARG A CA 1
ATOM 672 C C . ARG A 1 91 ? -8.860 -4.415 -11.376 1.00 95.62 91 ARG A C 1
ATOM 674 O O . ARG A 1 91 ? -9.984 -4.908 -11.283 1.00 95.62 91 ARG A O 1
ATOM 681 N N . PRO A 1 92 ? -7.931 -4.964 -12.186 1.00 95.38 92 PRO A N 1
ATOM 682 C CA . PRO A 1 92 ? -8.192 -6.159 -12.996 1.00 95.38 92 PRO A CA 1
ATOM 683 C C . PRO A 1 92 ? -8.454 -7.424 -12.172 1.00 95.38 92 PRO A C 1
ATOM 685 O O . PRO A 1 92 ? -9.094 -8.348 -12.662 1.00 95.38 92 PRO A O 1
ATOM 688 N N . MET A 1 93 ? -7.995 -7.453 -10.916 1.00 94.25 93 MET A N 1
ATOM 689 C CA . MET A 1 93 ? -8.273 -8.520 -9.952 1.00 94.25 93 MET A CA 1
ATOM 690 C C . MET A 1 93 ? -9.665 -8.381 -9.289 1.00 94.25 93 MET A C 1
ATOM 692 O O . MET A 1 93 ? -10.027 -9.167 -8.413 1.00 94.25 93 MET A O 1
ATOM 696 N N . GLY A 1 94 ? -10.459 -7.381 -9.691 1.00 92.88 94 GLY A N 1
ATOM 697 C CA . GLY A 1 94 ? -11.805 -7.131 -9.169 1.00 92.88 94 GLY A CA 1
ATOM 698 C C . GLY A 1 94 ? -11.836 -6.380 -7.838 1.00 92.88 94 GLY A C 1
ATOM 699 O O . GLY A 1 94 ? -12.874 -6.338 -7.178 1.00 92.88 94 GLY A O 1
ATOM 700 N N . TRP A 1 95 ? -10.718 -5.778 -7.435 1.00 92.38 95 TRP A N 1
ATOM 701 C CA . TRP A 1 95 ? -10.656 -4.940 -6.244 1.00 92.38 95 TRP A CA 1
ATOM 702 C C . TRP A 1 95 ? -11.136 -3.519 -6.557 1.00 92.38 95 TRP A C 1
ATOM 704 O O . TRP A 1 95 ? -10.751 -2.959 -7.590 1.00 92.38 95 TRP A O 1
ATOM 714 N N . PRO A 1 96 ? -11.926 -2.894 -5.668 1.00 93.00 96 PRO A N 1
ATOM 715 C CA . PRO A 1 96 ? -12.320 -1.502 -5.829 1.00 93.00 96 PRO A CA 1
ATOM 716 C C . PRO A 1 96 ? -11.106 -0.571 -5.859 1.00 93.00 96 PRO A C 1
ATOM 718 O O . PRO A 1 96 ? -10.164 -0.722 -5.084 1.00 93.00 96 PRO A O 1
ATOM 721 N N . GLU A 1 97 ? -11.157 0.467 -6.691 1.00 91.38 97 GLU A N 1
ATOM 722 C CA . GLU A 1 97 ? -10.119 1.508 -6.707 1.00 91.38 97 GLU A CA 1
ATOM 723 C C . GLU A 1 97 ? -9.988 2.202 -5.341 1.00 91.38 97 GLU A C 1
ATOM 725 O O . GLU A 1 97 ? -8.894 2.571 -4.915 1.00 91.38 97 GLU A O 1
ATOM 730 N N . SER A 1 98 ? -11.096 2.275 -4.600 1.00 95.19 98 SER A N 1
ATOM 731 C CA . SER A 1 98 ? -11.158 2.778 -3.232 1.00 95.19 98 SER A CA 1
ATOM 732 C C . SER A 1 98 ? -10.466 1.874 -2.200 1.00 95.19 98 SER A C 1
ATOM 734 O O . SER A 1 98 ? -10.417 2.230 -1.022 1.00 95.19 98 SER A O 1
ATOM 736 N N . SER A 1 99 ? -9.923 0.708 -2.565 1.00 96.31 99 SER A N 1
ATOM 737 C CA . SER A 1 99 ? -9.076 -0.084 -1.660 1.00 96.31 99 SER A CA 1
ATOM 738 C C . SER A 1 99 ? -7.789 0.653 -1.281 1.00 96.31 99 SER A C 1
ATOM 740 O O . SER A 1 99 ? -7.271 0.417 -0.194 1.00 96.31 99 SER A O 1
ATOM 742 N N . LEU A 1 100 ? -7.314 1.576 -2.124 1.00 98.12 100 LEU A N 1
ATOM 743 C CA . LEU A 1 100 ? -6.208 2.485 -1.827 1.00 98.12 100 LEU A CA 1
ATOM 744 C C . LEU A 1 100 ? -6.673 3.929 -2.055 1.00 98.12 100 LEU A C 1
ATOM 746 O O . LEU A 1 100 ? -7.065 4.279 -3.168 1.00 98.12 100 LEU A O 1
ATOM 750 N N . ARG A 1 101 ? -6.637 4.778 -1.025 1.00 98.12 101 ARG A N 1
ATOM 751 C CA . ARG A 1 101 ? -7.162 6.152 -1.088 1.00 98.12 101 ARG A CA 1
ATOM 752 C C . ARG A 1 101 ? -6.157 7.198 -0.636 1.00 98.12 101 ARG A C 1
ATOM 754 O O . ARG A 1 101 ? -5.324 6.959 0.234 1.00 98.12 101 ARG A O 1
ATOM 761 N N . TRP A 1 102 ? -6.296 8.381 -1.220 1.00 97.88 102 TRP A N 1
ATOM 762 C CA . TRP A 1 102 ? -5.588 9.590 -0.824 1.00 97.88 102 TRP A CA 1
ATOM 763 C C . TRP A 1 102 ? -6.490 10.456 0.055 1.00 97.88 102 TRP A C 1
ATOM 765 O O . TRP A 1 102 ? -7.660 10.649 -0.279 1.00 97.88 102 TRP A O 1
ATOM 775 N N . LEU A 1 103 ? -5.938 10.999 1.135 1.00 97.88 103 LEU A N 1
ATOM 776 C CA . LEU A 1 103 ? -6.586 11.966 2.008 1.00 97.88 103 LEU A CA 1
ATOM 777 C C . LEU A 1 103 ? -5.682 13.189 2.149 1.00 97.88 103 LEU A C 1
ATOM 779 O O . LEU A 1 103 ? -4.561 13.079 2.632 1.00 97.88 103 LEU A O 1
ATOM 783 N N . ASP A 1 104 ? -6.168 14.349 1.721 1.00 97.50 104 ASP A N 1
ATOM 784 C CA . ASP A 1 104 ? -5.477 15.618 1.940 1.00 97.50 104 ASP A CA 1
ATOM 785 C C . ASP A 1 104 ? -5.771 16.149 3.346 1.00 97.50 104 ASP A C 1
ATOM 787 O O . ASP A 1 104 ? -6.932 16.198 3.754 1.00 97.50 104 ASP A O 1
ATOM 791 N N . LEU A 1 105 ? -4.720 16.534 4.075 1.00 96.81 105 LEU A N 1
ATOM 792 C CA . LEU A 1 105 ? -4.808 17.111 5.416 1.00 96.81 105 LEU A CA 1
ATOM 793 C C . LEU A 1 105 ? -4.351 18.583 5.405 1.00 96.81 105 LEU A C 1
ATOM 795 O O . LEU A 1 105 ? -3.436 18.930 4.646 1.00 96.81 105 LEU A O 1
ATOM 799 N N . PRO A 1 106 ? -4.955 19.451 6.237 1.00 96.19 106 PRO A N 1
ATOM 800 C CA . PRO A 1 106 ? -6.044 19.152 7.174 1.00 96.19 106 PRO A CA 1
ATOM 801 C C . PRO A 1 106 ? -7.394 18.919 6.485 1.00 96.19 106 PRO A C 1
ATOM 803 O O . PRO A 1 106 ? -7.691 19.502 5.442 1.00 96.19 106 PRO A O 1
ATOM 806 N N . THR A 1 107 ? -8.238 18.091 7.101 1.00 94.00 107 THR A N 1
ATOM 807 C CA . THR A 1 107 ? -9.644 17.915 6.706 1.00 94.00 107 THR A CA 1
ATOM 808 C C . THR A 1 107 ? -10.528 17.731 7.934 1.00 94.00 107 THR A C 1
ATOM 810 O O . THR A 1 107 ? -10.109 17.157 8.933 1.00 94.00 107 THR A O 1
ATOM 813 N N . SER A 1 108 ? -11.773 18.200 7.865 1.00 88.25 108 SER A N 1
ATOM 814 C CA . SER A 1 108 ? -12.750 18.012 8.943 1.00 88.25 108 SER A CA 1
ATOM 815 C C . SER A 1 108 ? -13.527 16.703 8.831 1.00 88.25 108 SER A C 1
ATOM 817 O O . SER A 1 108 ? -14.077 16.234 9.821 1.00 88.25 108 SER A O 1
ATOM 819 N N . THR A 1 109 ? -13.612 16.115 7.634 1.00 92.62 109 THR A N 1
ATOM 820 C CA . THR A 1 109 ? -14.387 14.891 7.394 1.00 92.62 109 THR A CA 1
ATOM 821 C C . THR A 1 109 ? -13.721 14.013 6.344 1.00 92.62 109 THR A C 1
ATOM 823 O O . THR A 1 109 ? -13.089 14.499 5.402 1.00 92.62 109 THR A O 1
ATOM 826 N N . PHE A 1 110 ? -13.875 12.702 6.506 1.00 96.56 110 PHE A N 1
ATOM 827 C CA . PHE A 1 110 ? -13.497 11.706 5.516 1.00 96.56 110 PHE A CA 1
ATOM 828 C C . PHE A 1 110 ? -14.336 10.443 5.718 1.00 96.56 110 PHE A C 1
ATOM 830 O O . PHE A 1 110 ? -14.662 10.082 6.848 1.00 96.56 110 PHE A O 1
ATOM 837 N N . ASP A 1 111 ? -14.687 9.766 4.629 1.00 96.06 111 ASP A N 1
ATOM 838 C CA . ASP A 1 111 ? -15.419 8.506 4.696 1.00 96.06 111 ASP A CA 1
ATOM 839 C C . ASP A 1 111 ? -14.452 7.337 4.926 1.00 96.06 111 ASP A C 1
ATOM 841 O O . ASP A 1 111 ? -13.787 6.877 4.000 1.00 96.06 111 ASP A O 1
ATOM 845 N N . PHE A 1 112 ? -14.387 6.823 6.152 1.00 96.12 112 PHE A N 1
ATOM 846 C CA . PHE A 1 112 ? -13.586 5.644 6.500 1.00 96.12 112 PHE A CA 1
ATOM 847 C C . PHE A 1 112 ? -14.344 4.316 6.350 1.00 96.12 112 PHE A C 1
ATOM 849 O O . PHE A 1 112 ? -13.998 3.324 6.991 1.00 96.12 112 PHE A O 1
ATOM 856 N N . THR A 1 113 ? -15.354 4.256 5.482 1.00 95.19 113 THR A N 1
ATOM 857 C CA . THR A 1 113 ? -15.968 2.982 5.097 1.00 95.19 113 THR A CA 1
ATOM 858 C C . THR A 1 113 ? -14.937 2.111 4.375 1.00 95.19 113 THR A C 1
ATOM 860 O O . THR A 1 113 ? -14.195 2.588 3.506 1.00 95.19 113 THR A O 1
ATOM 863 N N . ALA A 1 114 ? -14.850 0.836 4.760 1.00 92.88 114 ALA A N 1
ATOM 864 C CA . ALA A 1 114 ? -14.012 -0.130 4.068 1.00 92.88 114 ALA A CA 1
ATOM 865 C C . ALA A 1 114 ? -14.553 -0.397 2.662 1.00 92.88 114 ALA A C 1
ATOM 867 O O . ALA A 1 114 ? -15.756 -0.509 2.445 1.00 92.88 114 ALA A O 1
ATOM 868 N N . SER A 1 115 ? -13.648 -0.541 1.701 1.00 89.69 115 SER A N 1
ATOM 869 C CA . SER A 1 115 ? -14.021 -0.743 0.298 1.00 89.69 115 SER A CA 1
ATOM 870 C C . SER A 1 115 ? -14.367 -2.190 -0.010 1.00 89.69 115 SER A C 1
ATOM 872 O O . SER A 1 115 ? -15.087 -2.470 -0.964 1.00 89.69 115 SER A O 1
ATOM 874 N N . ARG A 1 116 ? -13.839 -3.117 0.788 1.00 84.12 116 ARG A N 1
ATOM 875 C CA . ARG A 1 116 ? -14.088 -4.545 0.668 1.00 84.12 116 ARG A CA 1
ATOM 876 C C . ARG A 1 116 ? -14.189 -5.166 2.056 1.00 84.12 116 ARG A C 1
ATOM 878 O O . ARG A 1 116 ? -13.378 -4.864 2.928 1.00 84.12 116 ARG A O 1
ATOM 885 N N . GLN A 1 117 ? -15.136 -6.085 2.207 1.00 80.06 117 GLN A N 1
ATOM 886 C CA . GLN A 1 117 ? -15.155 -7.022 3.323 1.00 80.06 117 GLN A CA 1
ATOM 887 C C . GLN A 1 117 ? -14.296 -8.237 2.984 1.00 80.06 117 GLN A C 1
ATOM 889 O O . GLN A 1 117 ? -14.322 -8.726 1.851 1.00 80.06 117 GLN A O 1
ATOM 894 N N . TRP A 1 118 ? -13.525 -8.716 3.956 1.00 79.12 118 TRP A N 1
ATOM 895 C CA . TRP A 1 118 ? -12.710 -9.906 3.762 1.00 79.12 118 TRP A CA 1
ATOM 896 C C . TRP A 1 118 ? -13.560 -11.164 3.948 1.00 79.12 118 TRP A C 1
ATOM 898 O O . TRP A 1 118 ? -13.995 -11.473 5.053 1.00 79.12 118 TRP A O 1
ATOM 908 N N . ASP A 1 119 ? -13.804 -11.873 2.853 1.00 76.69 119 ASP A N 1
ATOM 909 C CA . ASP A 1 119 ? -14.523 -13.150 2.794 1.00 76.69 119 ASP A CA 1
ATOM 910 C C . ASP A 1 119 ? -13.579 -14.360 2.648 1.00 76.69 119 ASP A C 1
ATOM 912 O O . ASP A 1 119 ? -13.980 -15.504 2.873 1.00 76.69 119 ASP A O 1
ATOM 916 N N . GLY A 1 120 ? -12.316 -14.099 2.300 1.00 76.00 120 GLY A N 1
ATOM 917 C CA . GLY A 1 120 ? -11.260 -15.082 2.079 1.00 76.00 120 GLY A CA 1
ATOM 918 C C . GLY A 1 120 ? -10.350 -15.340 3.282 1.00 76.00 120 GLY A C 1
ATOM 919 O O . GLY A 1 120 ? -10.611 -14.935 4.417 1.00 76.00 120 GLY A O 1
ATOM 920 N N . LYS A 1 121 ? -9.223 -16.020 3.043 1.00 85.25 121 LYS A N 1
ATOM 921 C CA . LYS A 1 121 ? -8.185 -16.191 4.075 1.00 85.25 121 LYS A CA 1
ATOM 922 C C . LYS A 1 121 ? -7.324 -14.938 4.156 1.00 85.25 121 LYS A C 1
ATOM 924 O O . LYS A 1 121 ? -7.030 -14.331 3.140 1.00 85.25 121 LYS A O 1
ATOM 929 N N . HIS A 1 122 ? -6.873 -14.572 5.353 1.00 91.12 122 HIS A N 1
ATOM 930 C CA . HIS A 1 122 ? -5.837 -13.549 5.513 1.00 91.12 122 HIS A CA 1
ATOM 931 C C . HIS A 1 122 ? -4.454 -14.150 5.258 1.00 91.12 122 HIS A C 1
ATOM 933 O O . HIS A 1 122 ? -4.181 -15.296 5.634 1.00 91.12 122 HIS A O 1
ATOM 939 N N . ALA A 1 123 ? -3.546 -13.367 4.685 1.00 93.31 123 ALA A N 1
ATOM 940 C CA . ALA A 1 123 ? -2.195 -13.821 4.414 1.00 93.31 123 ALA A CA 1
ATOM 941 C C . ALA A 1 123 ? -1.412 -14.153 5.698 1.00 93.31 123 ALA A C 1
ATOM 943 O O . ALA A 1 123 ? -1.473 -13.450 6.713 1.00 93.31 123 ALA A O 1
ATOM 944 N N . GLY A 1 124 ? -0.619 -15.226 5.630 1.00 90.75 124 GLY A N 1
ATOM 945 C CA . GLY A 1 124 ? 0.215 -15.714 6.733 1.00 90.75 124 GLY A CA 1
ATOM 946 C C . GLY A 1 124 ? 1.697 -15.333 6.648 1.00 90.75 124 GLY A C 1
ATOM 947 O O . GLY A 1 124 ? 2.455 -15.666 7.564 1.00 90.75 124 GLY A O 1
ATOM 948 N N . PHE A 1 125 ? 2.141 -14.660 5.579 1.00 92.69 125 PHE A N 1
ATOM 949 C CA . PHE A 1 125 ? 3.557 -14.321 5.395 1.00 92.69 125 PHE A CA 1
ATOM 950 C C . PHE A 1 125 ? 4.036 -13.275 6.411 1.00 92.69 125 PHE A C 1
ATOM 952 O O . PHE A 1 125 ? 3.274 -12.430 6.887 1.00 92.69 125 PHE A O 1
ATOM 959 N N . ALA A 1 126 ? 5.300 -13.366 6.821 1.00 87.31 126 ALA A N 1
ATOM 960 C CA . ALA A 1 126 ? 5.896 -12.463 7.802 1.00 87.31 126 ALA A CA 1
ATOM 961 C C . ALA A 1 126 ? 6.347 -11.139 7.167 1.00 87.31 126 ALA A C 1
ATOM 963 O O . ALA A 1 126 ? 6.675 -11.070 5.985 1.00 87.31 126 ALA A O 1
ATOM 964 N N . ALA A 1 127 ? 6.379 -10.079 7.976 1.00 86.38 127 ALA A N 1
ATOM 965 C CA . ALA A 1 127 ? 6.782 -8.733 7.562 1.00 86.38 127 ALA A CA 1
ATOM 966 C C . ALA A 1 127 ? 8.315 -8.544 7.527 1.00 86.38 127 ALA A C 1
ATOM 968 O O . ALA A 1 127 ? 8.814 -7.480 7.874 1.00 86.38 127 ALA A O 1
ATOM 969 N N . ASN A 1 128 ? 9.066 -9.594 7.188 1.00 85.69 128 ASN A N 1
ATOM 970 C CA . ASN A 1 128 ? 10.533 -9.617 7.213 1.00 85.69 128 ASN A CA 1
ATOM 971 C C . ASN A 1 128 ? 11.158 -10.090 5.889 1.00 85.69 128 ASN A C 1
ATOM 973 O O . ASN A 1 128 ? 12.372 -10.279 5.821 1.00 85.69 128 ASN A O 1
ATOM 977 N N . ALA A 1 129 ? 10.349 -10.299 4.848 1.00 82.06 129 ALA A N 1
ATOM 978 C CA . ALA A 1 129 ? 10.860 -10.616 3.523 1.00 82.06 129 ALA A CA 1
ATOM 979 C C . ALA A 1 129 ? 11.554 -9.384 2.901 1.00 82.06 129 ALA A C 1
ATOM 981 O O . ALA A 1 129 ? 11.121 -8.252 3.137 1.00 82.06 129 ALA A O 1
ATOM 982 N N . PRO A 1 130 ? 12.591 -9.569 2.063 1.00 85.12 130 PRO A N 1
ATOM 983 C CA . PRO A 1 130 ? 13.145 -8.493 1.246 1.00 85.12 130 PRO A CA 1
ATOM 984 C C . PRO A 1 130 ? 12.051 -7.804 0.421 1.00 85.12 130 PRO A C 1
ATOM 986 O O . PRO A 1 130 ? 11.159 -8.473 -0.098 1.00 85.12 130 PRO A O 1
ATOM 989 N N . LYS A 1 131 ? 12.144 -6.482 0.227 1.00 82.19 131 LYS A N 1
ATOM 990 C CA . LYS A 1 131 ? 11.082 -5.640 -0.367 1.00 82.19 131 LYS A CA 1
ATOM 991 C C . LYS A 1 131 ? 10.438 -6.210 -1.643 1.00 82.19 131 LYS A C 1
ATOM 993 O O . LYS A 1 131 ? 9.219 -6.219 -1.759 1.00 82.19 131 LYS A O 1
ATOM 998 N N . ARG A 1 132 ? 11.229 -6.749 -2.581 1.00 83.75 132 ARG A N 1
ATOM 999 C CA . ARG A 1 132 ? 10.698 -7.371 -3.816 1.00 83.75 132 ARG A CA 1
ATOM 1000 C C . ARG A 1 132 ? 9.901 -8.645 -3.559 1.00 83.75 132 ARG A C 1
ATOM 1002 O O . ARG A 1 132 ? 8.825 -8.833 -4.120 1.00 83.75 132 ARG A O 1
ATOM 1009 N N . GLN A 1 133 ? 10.434 -9.513 -2.706 1.00 86.94 133 GLN A N 1
ATOM 1010 C CA . GLN A 1 133 ? 9.751 -10.740 -2.315 1.00 86.94 133 GLN A CA 1
ATOM 1011 C C . GLN A 1 133 ? 8.483 -10.412 -1.525 1.00 86.94 133 GLN A C 1
ATOM 1013 O O . GLN A 1 133 ? 7.461 -11.056 -1.711 1.00 86.94 133 GLN A O 1
ATOM 1018 N N . PHE A 1 134 ? 8.530 -9.373 -0.694 1.00 90.19 134 PHE A N 1
ATOM 1019 C CA . PHE A 1 134 ? 7.401 -8.911 0.099 1.00 90.19 134 PHE A CA 1
ATOM 1020 C C . PHE A 1 134 ? 6.217 -8.459 -0.769 1.00 90.19 134 PHE A C 1
ATOM 1022 O O . PHE A 1 134 ? 5.097 -8.914 -0.555 1.00 90.19 134 PHE A O 1
ATOM 1029 N N . VAL A 1 135 ? 6.477 -7.652 -1.805 1.00 91.88 135 VAL A N 1
ATOM 1030 C CA . VAL A 1 135 ? 5.472 -7.281 -2.820 1.00 91.88 135 VAL A CA 1
ATOM 1031 C C . VAL A 1 135 ? 4.895 -8.512 -3.511 1.00 91.88 135 VAL A C 1
ATOM 1033 O O . VAL A 1 135 ? 3.682 -8.610 -3.667 1.00 91.88 135 VAL A O 1
ATOM 1036 N N . SER A 1 136 ? 5.759 -9.446 -3.921 1.00 92.00 136 SER A N 1
ATOM 1037 C CA . SER A 1 136 ? 5.338 -10.647 -4.653 1.00 92.00 136 SER A CA 1
ATOM 1038 C C . SER A 1 136 ? 4.409 -11.509 -3.796 1.00 92.00 136 SER A C 1
ATOM 1040 O O . SER A 1 136 ? 3.332 -11.869 -4.244 1.00 92.00 136 SER A O 1
ATOM 1042 N N . LEU A 1 137 ? 4.755 -11.727 -2.522 1.00 94.81 137 LEU A N 1
ATOM 1043 C CA . LEU A 1 137 ? 3.916 -12.456 -1.565 1.00 94.81 137 LEU A CA 1
ATOM 1044 C C . LEU A 1 137 ? 2.544 -11.797 -1.357 1.00 94.81 137 LEU A C 1
ATOM 1046 O O . LEU A 1 137 ? 1.537 -12.497 -1.247 1.00 94.81 137 LEU A O 1
ATOM 1050 N N . ALA A 1 138 ? 2.500 -10.463 -1.294 1.00 95.81 138 ALA A N 1
ATOM 1051 C CA . ALA A 1 138 ? 1.245 -9.730 -1.185 1.00 95.81 138 ALA A CA 1
ATOM 1052 C C . ALA A 1 138 ? 0.396 -9.887 -2.455 1.00 95.81 138 ALA A C 1
ATOM 1054 O O . ALA A 1 138 ? -0.785 -10.209 -2.356 1.00 95.81 138 ALA A O 1
ATOM 1055 N N . LEU A 1 139 ? 0.992 -9.709 -3.638 1.00 94.50 139 LEU A N 1
ATOM 1056 C CA . LEU A 1 139 ? 0.300 -9.845 -4.920 1.00 94.50 139 LEU A CA 1
ATOM 1057 C C . LEU A 1 139 ? -0.193 -11.271 -5.171 1.00 94.50 139 LEU A C 1
ATOM 1059 O O . LEU A 1 139 ? -1.351 -11.434 -5.539 1.00 94.50 139 LEU A O 1
ATOM 1063 N N . ASP A 1 140 ? 0.629 -12.288 -4.907 1.00 94.25 140 ASP A N 1
ATOM 1064 C CA . ASP A 1 140 ? 0.249 -13.698 -5.039 1.00 94.25 140 ASP A CA 1
ATOM 1065 C C . ASP A 1 140 ? -0.987 -14.009 -4.193 1.00 94.25 140 ASP A C 1
ATOM 1067 O O . ASP A 1 140 ? -1.925 -14.659 -4.654 1.00 94.25 140 ASP A O 1
ATOM 1071 N N . HIS A 1 141 ? -1.017 -13.511 -2.954 1.00 95.50 141 HIS A N 1
ATOM 1072 C CA . HIS A 1 141 ? -2.164 -13.696 -2.077 1.00 95.50 141 HIS A CA 1
ATOM 1073 C C . HIS A 1 141 ? -3.404 -12.942 -2.578 1.00 95.50 141 HIS A C 1
ATOM 1075 O O . HIS A 1 141 ? -4.483 -13.523 -2.664 1.00 95.50 141 HIS A O 1
ATOM 1081 N N . LEU A 1 142 ? -3.258 -11.666 -2.947 1.00 94.38 142 LEU A N 1
ATOM 1082 C CA . LEU A 1 142 ? -4.367 -10.858 -3.468 1.00 94.38 142 LEU A CA 1
ATOM 1083 C C . LEU A 1 142 ? -4.948 -11.442 -4.764 1.00 94.38 142 LEU A C 1
ATOM 1085 O O . LEU A 1 142 ? -6.156 -11.358 -4.960 1.00 94.38 142 LEU A O 1
ATOM 1089 N N . TRP A 1 143 ? -4.113 -12.053 -5.609 1.00 94.12 143 TRP A N 1
ATOM 1090 C CA . TRP A 1 143 ? -4.514 -12.747 -6.835 1.00 94.12 143 TRP A CA 1
ATOM 1091 C C . TRP A 1 143 ? -5.227 -14.076 -6.548 1.00 94.12 143 TRP A C 1
ATOM 1093 O O . TRP A 1 143 ? -6.209 -14.419 -7.208 1.00 94.12 143 TRP A O 1
ATOM 1103 N N . GLN A 1 144 ? -4.785 -14.828 -5.534 1.00 92.44 144 GLN A N 1
ATOM 1104 C CA . GLN A 1 144 ? -5.472 -16.051 -5.100 1.00 92.44 144 GLN A CA 1
ATOM 1105 C C . GLN A 1 144 ? -6.896 -15.753 -4.607 1.00 92.44 144 GLN A C 1
ATOM 1107 O O . GLN A 1 144 ? -7.824 -16.482 -4.967 1.00 92.44 144 GLN A O 1
ATOM 1112 N N . GLU A 1 145 ? -7.063 -14.657 -3.863 1.00 92.25 145 GLU A N 1
ATOM 1113 C CA . GLU A 1 145 ? -8.334 -14.177 -3.293 1.00 92.25 145 GLU A CA 1
ATOM 1114 C C . GLU A 1 145 ? -9.094 -13.196 -4.218 1.00 92.25 145 GLU A C 1
ATOM 1116 O O . GLU A 1 145 ? -10.048 -12.529 -3.793 1.00 92.25 145 GLU A O 1
ATOM 1121 N N . ALA A 1 146 ? -8.653 -13.061 -5.473 1.00 91.06 146 ALA A N 1
ATOM 1122 C CA . ALA A 1 146 ? -9.269 -12.202 -6.478 1.00 91.06 146 ALA A CA 1
ATOM 1123 C C . ALA A 1 146 ? -10.518 -12.849 -7.090 1.00 91.06 146 ALA A C 1
ATOM 1125 O O . ALA A 1 146 ? -10.557 -14.058 -7.332 1.00 91.06 146 ALA A O 1
ATOM 1126 N N . SER A 1 147 ? -11.518 -12.028 -7.418 1.00 90.12 147 SER A N 1
ATOM 1127 C CA . SER A 1 147 ? -12.713 -12.481 -8.145 1.00 90.12 147 SER A CA 1
ATOM 1128 C C . SER A 1 147 ? -12.441 -12.695 -9.637 1.00 90.12 147 SER A C 1
ATOM 1130 O O . SER A 1 147 ? -13.102 -13.512 -10.278 1.00 90.12 147 SER A O 1
ATOM 1132 N N . ALA A 1 148 ? -11.438 -12.002 -10.180 1.00 91.94 148 ALA A N 1
ATOM 1133 C CA . ALA A 1 148 ? -10.930 -12.175 -11.533 1.00 91.94 148 ALA A CA 1
ATOM 1134 C C . ALA A 1 148 ? -9.415 -12.413 -11.500 1.00 91.94 148 ALA A C 1
ATOM 1136 O O . ALA A 1 148 ? -8.693 -11.791 -10.726 1.00 91.94 148 ALA A O 1
ATOM 1137 N N . ARG A 1 149 ? -8.925 -13.319 -12.350 1.00 91.94 149 ARG A N 1
ATOM 1138 C CA . ARG A 1 149 ? -7.511 -13.717 -12.409 1.00 91.94 149 ARG A CA 1
ATOM 1139 C C . ARG A 1 149 ? -6.956 -13.454 -13.805 1.00 91.94 149 ARG A C 1
ATOM 1141 O O . ARG A 1 149 ? -6.913 -14.374 -14.617 1.00 91.94 149 ARG A O 1
ATOM 1148 N N . PRO A 1 150 ? -6.623 -12.195 -14.121 1.00 91.12 150 PRO A N 1
ATOM 1149 C CA . PRO A 1 150 ? -6.076 -11.852 -15.423 1.00 91.12 150 PRO A CA 1
ATOM 1150 C C . PRO A 1 150 ? -4.657 -12.409 -15.573 1.00 91.12 150 PRO A C 1
ATOM 1152 O O . PRO A 1 150 ? -3.883 -12.412 -14.614 1.00 91.12 150 PRO A O 1
ATOM 1155 N N . ASP A 1 151 ? -4.314 -12.818 -16.793 1.00 88.19 151 ASP A N 1
ATOM 1156 C CA . ASP A 1 151 ? -2.951 -13.233 -17.148 1.00 88.19 151 ASP A CA 1
ATOM 1157 C C . ASP A 1 151 ? -2.019 -12.028 -17.360 1.00 88.19 151 ASP A C 1
ATOM 1159 O O . ASP A 1 151 ? -0.807 -12.129 -17.177 1.00 88.19 151 ASP A O 1
ATOM 1163 N N . ILE A 1 152 ? -2.580 -10.879 -17.759 1.00 90.56 152 ILE A N 1
ATOM 1164 C CA . ILE A 1 152 ? -1.844 -9.649 -18.077 1.00 90.56 152 ILE A CA 1
ATOM 1165 C C . ILE A 1 152 ? -2.536 -8.461 -17.407 1.00 90.56 152 ILE A C 1
ATOM 1167 O O . ILE A 1 152 ? -3.757 -8.315 -17.481 1.00 90.56 152 ILE A O 1
ATOM 1171 N N . ILE A 1 153 ? -1.740 -7.601 -16.769 1.00 92.75 153 ILE A N 1
ATOM 1172 C CA . ILE A 1 153 ? -2.183 -6.346 -16.161 1.00 92.75 153 ILE A CA 1
ATOM 1173 C C . ILE A 1 153 ? -1.374 -5.202 -16.767 1.00 92.75 153 ILE A C 1
ATOM 1175 O O . ILE A 1 153 ? -0.152 -5.156 -16.619 1.00 92.75 153 ILE A O 1
ATOM 1179 N N . ASP A 1 154 ? -2.064 -4.264 -17.413 1.00 92.56 154 ASP A N 1
ATOM 1180 C CA . ASP A 1 154 ? -1.454 -3.027 -17.891 1.00 92.56 154 ASP A CA 1
ATOM 1181 C C . ASP A 1 154 ? -1.178 -2.082 -16.718 1.00 92.56 154 ASP A C 1
ATOM 1183 O O . ASP A 1 154 ? -2.045 -1.826 -15.878 1.00 92.56 154 ASP A O 1
ATOM 1187 N N . LEU A 1 155 ? 0.038 -1.537 -16.671 1.00 94.62 155 LEU A N 1
ATOM 1188 C CA . LEU A 1 155 ?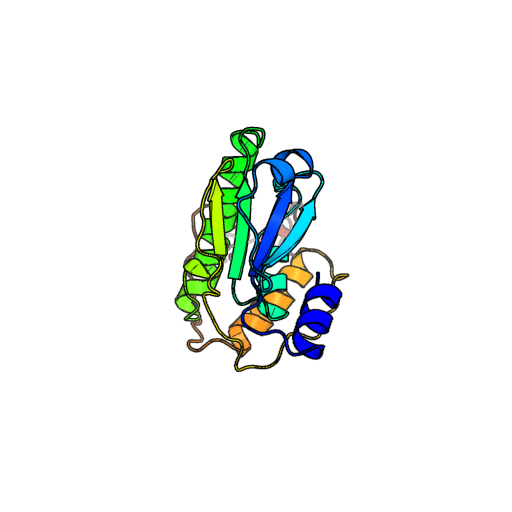 0.485 -0.656 -15.596 1.00 94.62 155 LEU A CA 1
ATOM 1189 C C . LEU A 1 155 ? 0.854 0.738 -16.116 1.00 94.62 155 LEU A C 1
ATOM 1191 O O . LEU A 1 155 ? 1.274 0.877 -17.267 1.00 94.62 155 LEU A O 1
ATOM 1195 N N . PRO A 1 156 ? 0.740 1.780 -15.268 1.00 94.25 156 PRO A N 1
ATOM 1196 C CA . PRO A 1 156 ? 1.208 3.117 -15.606 1.00 94.25 156 PRO A CA 1
ATOM 1197 C C . PRO A 1 156 ? 2.683 3.134 -16.025 1.00 94.25 156 PRO A C 1
ATOM 1199 O O . PRO A 1 156 ? 3.508 2.363 -15.525 1.00 94.25 156 PRO A O 1
ATOM 1202 N N . ALA A 1 157 ? 3.033 4.058 -16.920 1.00 91.56 157 ALA A N 1
ATOM 1203 C CA . ALA A 1 157 ? 4.415 4.252 -17.342 1.00 91.56 157 ALA A CA 1
ATOM 1204 C C . ALA A 1 157 ? 5.322 4.565 -16.139 1.00 91.56 157 ALA A C 1
ATOM 1206 O O . ALA A 1 157 ? 5.017 5.438 -15.332 1.00 91.56 157 ALA A O 1
ATOM 1207 N N . GLY A 1 158 ? 6.459 3.873 -16.040 1.00 89.19 158 GLY A N 1
ATOM 1208 C CA . GLY A 1 158 ? 7.380 4.002 -14.905 1.00 89.19 158 GLY A CA 1
ATOM 1209 C C . GLY A 1 158 ? 7.091 3.050 -13.740 1.00 89.19 158 GLY A C 1
ATOM 1210 O O . GLY A 1 158 ? 7.799 3.105 -12.733 1.00 89.19 158 GLY A O 1
ATOM 1211 N N . ALA A 1 159 ? 6.109 2.151 -13.870 1.00 92.38 159 ALA A N 1
ATOM 1212 C CA . ALA A 1 159 ? 5.928 1.054 -12.930 1.00 92.38 159 ALA A CA 1
ATOM 1213 C C . ALA A 1 159 ? 7.189 0.160 -12.857 1.00 92.38 159 ALA A C 1
ATOM 1215 O O . ALA A 1 159 ? 7.786 -0.149 -13.889 1.00 92.38 159 ALA A O 1
ATOM 1216 N N . PRO A 1 160 ? 7.600 -0.304 -11.660 1.00 88.44 160 PRO A N 1
ATOM 1217 C CA . PRO A 1 160 ? 8.812 -1.108 -11.476 1.00 88.44 160 PRO A CA 1
ATOM 1218 C C . PRO A 1 160 ? 8.615 -2.596 -11.829 1.00 88.44 160 PRO A C 1
ATOM 1220 O O . PRO A 1 160 ? 9.353 -3.451 -11.339 1.00 88.44 160 PRO A O 1
ATOM 1223 N N . TYR A 1 161 ? 7.610 -2.906 -12.649 1.00 87.38 161 TYR A N 1
ATOM 1224 C CA . TYR A 1 161 ? 7.219 -4.253 -13.053 1.00 87.38 161 TYR A CA 1
ATOM 1225 C C . TYR A 1 161 ? 7.282 -4.364 -14.571 1.00 87.38 161 TYR A C 1
ATOM 1227 O O . TYR A 1 161 ? 6.982 -3.405 -15.281 1.00 87.38 161 TYR A O 1
ATOM 1235 N N . GLY A 1 162 ? 7.631 -5.544 -15.072 1.00 81.69 162 GLY A N 1
ATOM 1236 C CA . GLY A 1 162 ? 7.588 -5.823 -16.498 1.00 81.69 162 GLY A CA 1
ATOM 1237 C C . GLY A 1 162 ? 8.622 -6.844 -16.930 1.00 81.69 162 GLY A C 1
ATOM 1238 O O . GLY A 1 162 ? 9.210 -7.559 -16.118 1.00 81.69 162 GLY A O 1
ATOM 1239 N N . GLN A 1 163 ? 8.840 -6.885 -18.238 1.00 78.75 163 GLN A N 1
ATOM 1240 C CA . GLN A 1 163 ? 9.754 -7.806 -18.889 1.00 78.75 163 GLN A CA 1
ATOM 1241 C C . GLN A 1 163 ? 10.773 -7.036 -19.729 1.00 78.75 163 GLN A C 1
ATOM 1243 O O . GLN A 1 163 ? 10.469 -6.010 -20.336 1.00 78.75 163 GLN A O 1
ATOM 1248 N N . VAL A 1 164 ? 11.989 -7.573 -19.813 1.00 81.38 164 VAL A N 1
ATOM 1249 C CA . VAL A 1 164 ? 12.977 -7.133 -20.799 1.00 81.38 164 VAL A CA 1
ATOM 1250 C C . VAL A 1 164 ? 12.745 -7.886 -22.106 1.00 81.38 164 VAL A C 1
ATOM 1252 O O . VAL A 1 164 ? 12.801 -9.114 -22.145 1.00 81.38 164 VAL A O 1
ATOM 1255 N N . THR A 1 165 ? 12.508 -7.146 -23.189 1.00 85.50 165 THR A N 1
ATOM 1256 C CA . THR A 1 165 ? 12.437 -7.721 -24.538 1.00 85.50 165 THR A CA 1
ATOM 1257 C C . THR A 1 165 ? 13.839 -7.761 -25.134 1.00 85.50 165 THR A C 1
ATOM 1259 O O . THR A 1 165 ? 14.468 -6.722 -25.326 1.00 85.50 165 THR A O 1
ATOM 1262 N N . VAL A 1 166 ? 14.340 -8.961 -25.423 1.00 88.00 166 VAL A N 1
ATOM 1263 C CA . VAL A 1 166 ? 15.662 -9.167 -26.028 1.00 88.00 166 VAL A CA 1
ATOM 1264 C C . VAL A 1 166 ? 15.492 -9.494 -27.508 1.00 88.00 166 VAL A C 1
ATOM 1266 O O . VAL A 1 166 ? 14.719 -10.379 -27.867 1.00 88.00 166 VAL A O 1
ATOM 1269 N N . ASN A 1 167 ? 16.242 -8.814 -28.378 1.00 91.69 167 ASN A N 1
ATOM 1270 C CA . ASN A 1 167 ? 16.347 -9.221 -29.776 1.00 91.69 167 ASN A CA 1
ATOM 1271 C C . ASN A 1 167 ? 17.236 -10.472 -29.866 1.00 91.69 167 ASN A C 1
ATOM 1273 O O . ASN A 1 167 ? 18.453 -10.378 -29.701 1.00 91.69 167 ASN A O 1
ATOM 1277 N N . GLY A 1 168 ? 16.621 -11.628 -30.119 1.00 92.56 168 GLY A N 1
ATOM 1278 C CA . GLY A 1 168 ? 17.314 -12.917 -30.175 1.00 92.56 168 GLY A CA 1
ATOM 1279 C C . GLY A 1 168 ? 18.344 -13.032 -31.302 1.00 92.56 168 GLY A C 1
ATOM 1280 O O . GLY A 1 168 ? 19.365 -13.679 -31.111 1.00 92.56 168 GLY A O 1
ATOM 1281 N N . GLU A 1 169 ? 18.136 -12.357 -32.434 1.00 95.62 169 GLU A N 1
ATOM 1282 C CA . GLU A 1 169 ? 19.058 -12.399 -33.580 1.00 95.62 169 GLU A CA 1
ATOM 1283 C C . GLU A 1 169 ? 20.349 -11.610 -33.327 1.00 95.62 169 GLU A C 1
ATOM 1285 O O . GLU A 1 169 ? 21.400 -11.920 -33.883 1.00 95.62 169 GLU A O 1
ATOM 1290 N N . ARG A 1 170 ? 20.281 -10.572 -32.485 1.00 94.06 170 ARG A N 1
ATOM 1291 C CA . ARG A 1 170 ? 21.426 -9.712 -32.145 1.00 94.06 170 ARG A CA 1
ATOM 1292 C C . ARG A 1 170 ? 22.072 -10.057 -30.807 1.00 94.06 170 ARG A C 1
ATOM 1294 O O . ARG A 1 170 ? 23.179 -9.594 -30.533 1.00 94.06 170 ARG A O 1
ATOM 1301 N N . CYS A 1 171 ? 21.379 -10.803 -29.952 1.00 93.56 171 CYS A N 1
ATOM 1302 C CA . CYS A 1 171 ? 21.896 -11.215 -28.658 1.00 93.56 171 CYS A CA 1
ATOM 1303 C C . CYS A 1 171 ? 23.052 -12.200 -28.846 1.00 93.56 171 CYS A C 1
ATOM 1305 O O . CYS A 1 171 ? 22.873 -13.296 -29.363 1.00 93.56 171 CYS A O 1
ATOM 1307 N N . THR A 1 172 ? 24.239 -11.833 -28.374 1.00 94.44 172 THR A N 1
ATOM 1308 C CA . THR A 1 172 ? 25.432 -12.689 -28.450 1.00 94.44 172 THR A CA 1
ATOM 1309 C C . THR A 1 172 ? 25.580 -13.628 -27.253 1.00 94.44 172 THR A C 1
ATOM 1311 O O . THR A 1 172 ? 26.604 -14.292 -27.130 1.00 94.44 172 THR A O 1
ATOM 1314 N N . LEU A 1 173 ? 24.600 -13.656 -26.340 1.00 91.50 173 LEU A N 1
ATOM 1315 C CA . LEU A 1 173 ? 24.648 -14.412 -25.081 1.00 91.50 173 LEU A CA 1
ATOM 1316 C C . LEU A 1 173 ? 25.882 -14.092 -24.210 1.00 91.50 173 LEU A C 1
ATOM 1318 O O . LEU A 1 173 ? 26.321 -14.911 -23.412 1.00 91.50 173 LEU A O 1
ATOM 1322 N N . CYS A 1 174 ? 26.428 -12.877 -24.318 1.00 93.19 174 CYS A N 1
ATOM 1323 C CA . CYS A 1 174 ? 27.642 -12.473 -23.599 1.00 93.19 174 CYS A CA 1
ATOM 1324 C C . CYS A 1 174 ? 27.443 -12.183 -22.103 1.00 93.19 174 CYS A C 1
ATOM 1326 O O . CYS A 1 174 ? 28.404 -11.829 -21.425 1.00 93.19 174 CYS A O 1
ATOM 1328 N N . LEU A 1 175 ? 26.204 -12.255 -21.601 1.00 91.44 175 LEU A N 1
ATOM 1329 C CA . LEU A 1 175 ? 25.838 -11.949 -20.209 1.00 91.44 175 LEU A CA 1
ATOM 1330 C C . LEU A 1 175 ? 26.152 -10.504 -19.765 1.00 91.44 175 LEU A C 1
ATOM 1332 O O . LEU A 1 175 ? 26.130 -10.184 -18.576 1.00 91.44 175 LEU A O 1
ATOM 1336 N N . GLY A 1 176 ? 26.395 -9.595 -20.714 1.00 92.38 176 GLY A N 1
ATOM 1337 C CA . GLY A 1 176 ? 26.642 -8.183 -20.419 1.00 92.38 176 GLY A CA 1
ATOM 1338 C C . GLY A 1 176 ? 25.443 -7.496 -19.763 1.00 92.38 176 GLY A C 1
ATOM 1339 O O . GLY A 1 176 ? 25.612 -6.714 -18.838 1.00 92.38 176 GLY A O 1
ATOM 1340 N N . CYS A 1 177 ? 24.215 -7.812 -20.185 1.00 91.00 177 CYS A N 1
ATOM 1341 C CA . CYS A 1 177 ? 23.005 -7.215 -19.609 1.00 91.00 177 CYS A CA 1
ATOM 1342 C C . CYS A 1 177 ? 22.747 -7.658 -18.159 1.00 91.00 177 CYS A C 1
ATOM 1344 O O . CYS A 1 177 ? 22.293 -6.852 -17.349 1.00 91.00 177 CYS A O 1
ATOM 1346 N N . THR A 1 178 ? 23.060 -8.912 -17.819 1.00 91.94 178 THR A N 1
ATOM 1347 C CA . THR A 1 178 ? 22.918 -9.440 -16.456 1.00 91.94 178 THR A CA 1
ATOM 1348 C C . THR A 1 178 ? 23.994 -8.880 -15.528 1.00 91.94 178 THR A C 1
ATOM 1350 O O . THR A 1 178 ? 23.696 -8.573 -14.380 1.00 91.94 178 THR A O 1
ATOM 1353 N N . SER A 1 179 ? 25.225 -8.674 -16.016 1.00 89.38 179 SER A N 1
ATOM 1354 C CA . SER A 1 179 ? 26.328 -8.157 -15.191 1.00 89.38 179 SER A CA 1
ATOM 1355 C C . SER A 1 179 ? 26.214 -6.666 -14.871 1.00 89.38 179 SER A C 1
ATOM 1357 O O . SER A 1 179 ? 26.628 -6.240 -13.796 1.00 89.38 179 SER A O 1
ATOM 1359 N N . VAL A 1 180 ? 25.633 -5.869 -15.773 1.00 91.38 180 VAL A N 1
ATOM 1360 C CA . VAL A 1 180 ? 25.472 -4.420 -15.569 1.00 91.38 180 VAL A CA 1
ATOM 1361 C C . VAL A 1 180 ? 24.150 -4.040 -14.910 1.00 91.38 180 VAL A C 1
ATOM 1363 O O . VAL A 1 180 ? 23.928 -2.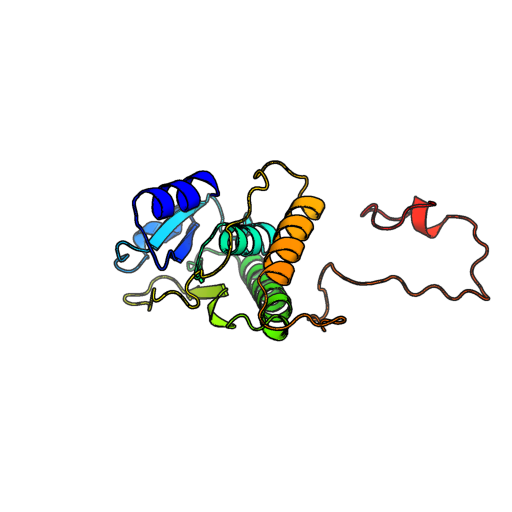854 -14.690 1.00 91.38 180 VAL A O 1
ATOM 1366 N N . CYS A 1 181 ? 23.259 -4.997 -14.618 1.00 88.56 181 CYS A N 1
ATOM 1367 C CA . CYS A 1 181 ? 21.943 -4.709 -14.052 1.00 88.56 181 CYS A CA 1
ATOM 1368 C C . CYS A 1 181 ? 22.082 -4.221 -12.598 1.00 88.56 181 CYS A C 1
ATOM 1370 O O . CYS A 1 181 ? 22.234 -5.048 -11.697 1.00 88.56 181 CYS A O 1
ATOM 1372 N N . PRO A 1 182 ? 21.952 -2.911 -12.308 1.00 83.38 182 PRO A N 1
ATOM 1373 C CA . PRO A 1 182 ? 22.196 -2.395 -10.956 1.00 83.38 182 PRO A CA 1
ATOM 1374 C C . PRO A 1 182 ? 21.113 -2.868 -9.987 1.00 83.38 182 PRO A C 1
ATOM 1376 O O . PRO A 1 182 ? 21.331 -3.049 -8.795 1.00 83.38 182 PRO A O 1
ATOM 1379 N N . ALA A 1 183 ? 19.919 -3.088 -10.537 1.00 80.38 183 ALA A N 1
ATOM 1380 C CA . ALA A 1 183 ? 18.784 -3.616 -9.823 1.00 80.38 183 ALA A CA 1
ATOM 1381 C C . ALA A 1 183 ? 18.930 -5.117 -9.522 1.00 80.38 183 ALA A C 1
ATOM 1383 O O . ALA A 1 183 ? 18.154 -5.614 -8.716 1.00 80.38 183 ALA A O 1
ATOM 1384 N N . GLY A 1 184 ? 19.826 -5.871 -10.167 1.00 83.50 184 GLY A N 1
ATOM 1385 C CA . GLY A 1 184 ? 19.842 -7.336 -10.050 1.00 83.50 184 GLY A CA 1
ATOM 1386 C C . GLY A 1 184 ? 18.509 -7.973 -10.468 1.00 83.50 184 GLY A C 1
ATOM 1387 O O . GLY A 1 184 ? 18.026 -8.901 -9.830 1.00 83.50 184 GLY A O 1
ATOM 1388 N N . ALA A 1 185 ? 17.838 -7.382 -11.461 1.00 84.50 185 ALA A N 1
ATOM 1389 C CA . ALA A 1 185 ? 16.590 -7.900 -12.024 1.00 84.50 185 ALA A CA 1
ATOM 1390 C C . ALA A 1 185 ? 16.840 -8.951 -13.121 1.00 84.50 185 ALA A C 1
ATOM 1392 O O . ALA A 1 185 ? 15.937 -9.707 -13.465 1.00 84.50 185 ALA A O 1
ATOM 1393 N N . LEU A 1 186 ? 18.056 -8.984 -13.674 1.00 87.06 186 LEU A N 1
ATOM 1394 C CA . LEU A 1 186 ? 18.479 -9.908 -14.718 1.00 87.06 186 LEU A CA 1
ATOM 1395 C C . LEU A 1 186 ? 19.545 -10.847 -14.155 1.00 87.06 186 LEU A C 1
ATOM 1397 O O . LEU A 1 186 ? 20.585 -10.377 -13.703 1.00 87.06 186 LEU A O 1
ATOM 1401 N N . ASN A 1 187 ? 19.305 -12.154 -14.251 1.00 81.44 187 ASN A N 1
ATOM 1402 C CA . ASN A 1 187 ? 20.232 -13.195 -13.812 1.00 81.44 187 ASN A CA 1
ATOM 1403 C C . ASN A 1 187 ? 20.634 -14.085 -14.991 1.00 81.44 187 ASN A C 1
ATOM 1405 O O . ASN A 1 187 ? 19.843 -14.311 -15.907 1.00 81.44 187 ASN A O 1
ATOM 1409 N N . ALA A 1 188 ? 21.860 -14.600 -14.954 1.00 77.56 188 ALA A N 1
ATOM 1410 C CA . ALA A 1 188 ? 22.412 -15.492 -15.969 1.00 77.56 188 ALA A CA 1
ATOM 1411 C C . ALA A 1 188 ? 22.037 -16.966 -15.719 1.00 77.56 188 ALA A C 1
ATOM 1413 O O . ALA A 1 188 ? 22.899 -17.828 -15.832 1.00 77.56 188 ALA A O 1
ATOM 1414 N N . GLY A 1 189 ? 20.772 -17.244 -15.381 1.00 64.25 189 GLY A N 1
ATOM 1415 C CA . GLY A 1 189 ? 20.317 -18.596 -15.020 1.00 64.25 189 GLY A CA 1
ATOM 1416 C C . GLY A 1 189 ? 20.783 -19.073 -13.649 1.00 64.25 189 GLY A C 1
ATOM 1417 O O . GLY A 1 189 ? 21.917 -18.745 -13.240 1.00 64.25 189 GLY A O 1
#

Radius of gyration: 18.5 Å; chains: 1; bounding box: 44×39×52 Å